Protein AF-A0A846T4W2-F1 (afdb_monomer_lite)

Structure (mmCIF, N/CA/C/O backbone):
data_AF-A0A846T4W2-F1
#
_entry.id   AF-A0A846T4W2-F1
#
loop_
_atom_site.group_PDB
_atom_site.id
_atom_site.type_symbol
_atom_site.label_atom_id
_atom_site.label_alt_id
_atom_site.label_comp_id
_atom_site.label_asym_id
_atom_site.label_entity_id
_atom_site.label_seq_id
_atom_site.pdbx_PDB_ins_code
_atom_site.Cartn_x
_atom_site.Cartn_y
_atom_site.Cartn_z
_atom_site.occupancy
_atom_site.B_iso_or_equiv
_atom_site.auth_seq_id
_atom_site.auth_comp_id
_atom_site.auth_asym_id
_atom_site.auth_atom_id
_atom_site.pdbx_PDB_model_num
ATOM 1 N N . MET A 1 1 ? -9.210 -6.676 14.963 1.00 59.88 1 MET A N 1
ATOM 2 C CA . MET A 1 1 ? -8.845 -5.893 13.755 1.00 59.88 1 MET A CA 1
ATOM 3 C C . MET A 1 1 ? -7.525 -5.121 13.866 1.00 59.88 1 MET A C 1
ATOM 5 O O . MET A 1 1 ? -6.933 -4.88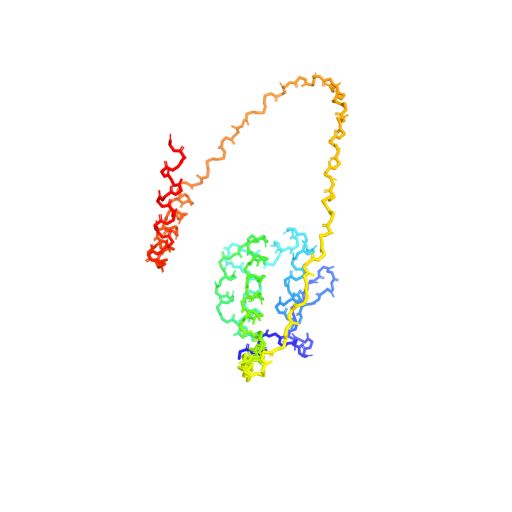1 12.829 1.00 59.88 1 MET A O 1
ATOM 9 N N . ARG A 1 2 ? -7.006 -4.760 15.057 1.00 65.25 2 ARG A N 1
ATOM 10 C CA . ARG A 1 2 ? -5.687 -4.086 15.182 1.00 65.25 2 ARG A CA 1
ATOM 11 C C . ARG A 1 2 ? -4.463 -5.000 15.021 1.00 65.25 2 ARG A C 1
ATOM 13 O O . ARG A 1 2 ? -3.337 -4.537 15.152 1.00 65.25 2 ARG A O 1
ATOM 20 N N . GLU A 1 3 ? -4.661 -6.292 14.788 1.00 74.38 3 GLU A N 1
ATOM 21 C CA . GLU A 1 3 ? -3.555 -7.257 14.745 1.00 74.38 3 GLU A CA 1
ATOM 22 C C . GLU A 1 3 ? -2.688 -7.094 13.490 1.00 74.38 3 GLU A C 1
ATOM 24 O O . GLU A 1 3 ? -1.486 -7.305 13.568 1.00 74.38 3 GLU A O 1
ATOM 29 N N . PHE A 1 4 ? -3.251 -6.581 12.390 1.00 75.00 4 PHE A N 1
ATOM 30 C CA . PHE A 1 4 ? -2.545 -6.390 11.115 1.00 75.00 4 PHE A CA 1
ATOM 31 C C . PHE A 1 4 ? -1.501 -5.262 11.117 1.00 75.00 4 PHE A C 1
ATOM 33 O O . PHE A 1 4 ? -0.656 -5.207 10.228 1.00 75.00 4 PHE A O 1
ATOM 40 N N . LEU A 1 5 ? -1.560 -4.353 12.096 1.00 78.00 5 LEU A N 1
ATOM 41 C CA . LEU A 1 5 ? -0.576 -3.274 12.255 1.00 78.00 5 LEU A CA 1
ATOM 42 C C . LEU A 1 5 ? 0.528 -3.626 13.248 1.00 78.00 5 LEU A C 1
ATOM 44 O O . LEU A 1 5 ? 1.432 -2.822 13.463 1.00 78.00 5 LEU A O 1
ATOM 48 N N . ARG A 1 6 ? 0.461 -4.794 13.897 1.00 83.75 6 ARG A N 1
ATOM 49 C CA . ARG A 1 6 ? 1.523 -5.176 14.821 1.00 83.75 6 ARG A CA 1
ATOM 50 C C . ARG A 1 6 ? 2.784 -5.497 14.022 1.00 83.75 6 ARG A C 1
ATOM 52 O O . ARG A 1 6 ? 2.715 -6.314 13.104 1.00 83.75 6 ARG A O 1
ATOM 59 N N . PRO A 1 7 ? 3.929 -4.888 14.368 1.00 90.12 7 PRO A N 1
ATOM 60 C CA . PRO A 1 7 ? 5.199 -5.281 13.791 1.00 90.12 7 PRO A CA 1
ATOM 61 C C . PRO A 1 7 ? 5.462 -6.760 14.059 1.00 90.12 7 PRO A C 1
ATOM 63 O O . PRO A 1 7 ? 5.235 -7.266 15.159 1.00 90.12 7 PRO A O 1
ATOM 66 N N . VAL A 1 8 ? 5.972 -7.447 13.050 1.00 92.06 8 VAL A N 1
ATOM 67 C CA . VAL A 1 8 ? 6.387 -8.839 13.151 1.00 92.06 8 VAL A CA 1
ATOM 68 C C . VAL A 1 8 ? 7.645 -8.919 14.022 1.00 92.06 8 VAL A C 1
ATOM 70 O O . VAL A 1 8 ? 8.719 -8.435 13.653 1.00 92.06 8 VAL A O 1
ATOM 73 N N . GLU A 1 9 ? 7.511 -9.534 15.199 1.00 92.12 9 GLU A N 1
ATOM 74 C CA . GLU A 1 9 ? 8.590 -9.609 16.196 1.00 92.12 9 GLU A CA 1
ATOM 75 C C . GLU A 1 9 ? 9.750 -10.500 15.735 1.00 92.12 9 GLU A C 1
ATOM 77 O O . GLU A 1 9 ? 10.921 -10.172 15.934 1.00 92.12 9 GLU A O 1
ATOM 82 N N . LYS A 1 10 ? 9.434 -11.616 15.070 1.00 90.88 10 LYS A N 1
ATOM 83 C CA . LYS A 1 10 ? 10.433 -12.583 14.610 1.00 90.88 10 LYS A CA 1
ATOM 84 C C . LYS A 1 10 ? 11.120 -12.100 13.332 1.00 90.88 10 LYS A C 1
ATOM 86 O O . LYS A 1 10 ? 10.475 -11.909 12.305 1.00 90.88 10 LYS A O 1
ATOM 91 N N . ALA A 1 11 ? 12.446 -11.963 13.374 1.00 89.81 11 ALA A N 1
ATOM 92 C CA . ALA A 1 11 ? 13.245 -11.478 12.244 1.00 89.81 11 ALA A CA 1
ATOM 93 C C . ALA A 1 11 ? 13.135 -12.361 10.982 1.00 89.81 11 ALA A C 1
ATOM 95 O O . ALA A 1 11 ? 13.180 -11.845 9.866 1.00 89.81 11 ALA A O 1
ATOM 96 N N . GLU A 1 12 ? 12.943 -13.672 11.159 1.00 93.69 12 GLU A N 1
ATOM 97 C CA . GLU A 1 12 ? 12.767 -14.656 10.077 1.00 93.69 12 GLU A CA 1
ATOM 98 C C . GLU A 1 12 ? 11.493 -14.436 9.250 1.00 93.69 12 GLU A C 1
ATOM 100 O O . GLU A 1 12 ? 11.423 -14.834 8.093 1.00 93.69 12 GLU A O 1
ATOM 105 N N . HIS A 1 13 ? 10.496 -13.763 9.824 1.00 94.62 13 HIS A N 1
ATOM 106 C CA . HIS A 1 13 ? 9.228 -13.486 9.163 1.00 94.62 13 HIS A CA 1
ATOM 107 C C . HIS A 1 13 ? 9.188 -12.103 8.506 1.00 94.62 13 HIS A C 1
ATOM 109 O O . HIS A 1 13 ? 8.193 -11.756 7.876 1.00 94.62 13 HIS A O 1
ATOM 115 N N . ARG A 1 14 ? 10.233 -11.282 8.636 1.00 96.69 14 ARG A N 1
ATOM 116 C CA . ARG A 1 14 ? 10.278 -9.976 7.964 1.00 96.69 14 ARG A CA 1
ATOM 117 C C . ARG A 1 14 ? 10.467 -10.159 6.462 1.00 96.69 14 ARG A C 1
ATOM 119 O O . ARG A 1 14 ? 11.129 -11.096 6.023 1.00 96.69 14 ARG A O 1
ATOM 126 N N . TYR A 1 15 ? 9.911 -9.251 5.670 1.00 96.94 15 TYR A N 1
ATOM 127 C CA . TYR A 1 15 ? 10.157 -9.242 4.232 1.00 96.94 15 TYR A CA 1
ATOM 128 C C . TYR A 1 15 ? 11.515 -8.605 3.955 1.00 96.94 15 TYR A C 1
ATOM 130 O O . TYR A 1 15 ? 11.721 -7.460 4.344 1.00 96.94 15 TYR A O 1
ATOM 138 N N . HIS A 1 16 ? 12.431 -9.307 3.288 1.00 96.81 16 HIS A N 1
ATOM 139 C CA . HIS A 1 16 ? 13.796 -8.826 3.041 1.00 96.81 16 HIS A CA 1
ATOM 140 C C . HIS A 1 16 ? 13.986 -8.369 1.591 1.00 96.81 16 HIS A C 1
ATOM 142 O O . HIS A 1 16 ? 13.690 -9.104 0.652 1.00 96.81 16 HIS A O 1
ATOM 148 N N . PHE A 1 17 ? 14.543 -7.171 1.408 1.00 95.69 17 PHE A N 1
ATOM 149 C CA . PHE A 1 17 ? 14.946 -6.630 0.110 1.00 95.69 17 PHE A CA 1
ATOM 150 C C . PHE A 1 17 ? 16.445 -6.868 -0.105 1.00 95.69 17 PHE A C 1
ATOM 152 O O . PHE A 1 17 ? 17.287 -6.177 0.478 1.00 95.69 17 PHE A O 1
ATOM 159 N N . HIS A 1 18 ? 16.786 -7.842 -0.954 1.00 91.12 18 HIS A N 1
ATOM 160 C CA . HIS A 1 18 ? 18.150 -8.375 -1.087 1.00 91.12 18 HIS A CA 1
ATOM 161 C C . HIS A 1 18 ? 19.223 -7.327 -1.417 1.00 91.12 18 HIS A C 1
ATOM 163 O O . HIS A 1 18 ? 20.333 -7.413 -0.902 1.00 91.12 18 HIS A O 1
ATOM 169 N N . LYS A 1 19 ? 18.909 -6.321 -2.241 1.00 89.06 19 LYS A N 1
ATOM 170 C CA . LYS A 1 19 ? 19.902 -5.338 -2.707 1.00 89.06 19 LYS A CA 1
ATOM 171 C C . LYS A 1 19 ? 20.316 -4.309 -1.664 1.00 89.06 19 LYS A C 1
ATOM 173 O O . LYS A 1 19 ? 21.447 -3.838 -1.691 1.00 89.06 19 LYS A O 1
ATOM 178 N N . GLN A 1 20 ? 19.404 -3.935 -0.771 1.00 87.50 20 GLN A N 1
ATOM 179 C CA . GLN A 1 20 ? 19.620 -2.819 0.155 1.00 87.50 20 GLN A CA 1
ATOM 180 C C . GLN A 1 20 ? 19.799 -3.274 1.607 1.00 87.50 20 GLN A C 1
ATOM 182 O O . GLN A 1 20 ? 20.029 -2.438 2.477 1.00 87.50 20 GLN A O 1
ATOM 187 N N . GLY A 1 21 ? 19.640 -4.574 1.890 1.00 94.12 21 GLY A N 1
ATOM 188 C CA . GLY A 1 21 ? 19.637 -5.097 3.260 1.00 94.12 21 GLY A CA 1
ATOM 189 C C . GLY A 1 21 ? 18.502 -4.526 4.119 1.00 94.12 21 GLY A C 1
ATOM 190 O O . GLY A 1 21 ? 18.571 -4.557 5.345 1.00 94.12 21 GLY A O 1
ATOM 191 N N . ARG A 1 22 ? 17.469 -3.958 3.486 1.00 96.31 22 ARG A N 1
ATOM 192 C CA . ARG A 1 22 ? 16.296 -3.403 4.166 1.00 96.31 22 ARG A CA 1
ATOM 193 C C . ARG A 1 22 ? 15.269 -4.502 4.373 1.00 96.31 22 ARG A C 1
ATOM 195 O O . ARG A 1 22 ? 15.168 -5.417 3.558 1.00 96.31 22 ARG A O 1
ATOM 202 N N . SER A 1 23 ? 14.479 -4.386 5.434 1.00 97.19 23 SER A N 1
ATOM 203 C CA . SER A 1 23 ? 13.376 -5.308 5.682 1.00 97.19 23 SER A CA 1
ATOM 204 C C . SER A 1 23 ? 12.123 -4.581 6.152 1.00 97.19 23 SER A C 1
ATOM 206 O O . SER A 1 23 ? 12.233 -3.522 6.764 1.00 97.19 23 SER A O 1
ATOM 208 N N . ALA A 1 24 ? 10.955 -5.144 5.841 1.00 97.50 24 ALA A N 1
ATOM 209 C CA . ALA A 1 24 ? 9.666 -4.696 6.357 1.00 97.50 24 ALA A CA 1
ATOM 210 C C . ALA A 1 24 ? 9.147 -5.694 7.396 1.00 97.50 24 ALA A C 1
ATOM 212 O O . ALA A 1 24 ? 9.046 -6.895 7.128 1.00 97.50 24 ALA A O 1
ATOM 213 N N . ALA A 1 25 ? 8.792 -5.191 8.571 1.00 97.06 25 ALA A N 1
ATOM 214 C CA . ALA A 1 25 ? 8.129 -5.930 9.635 1.00 97.06 25 ALA A CA 1
ATOM 215 C C . ALA A 1 25 ? 6.615 -5.668 9.684 1.00 97.06 25 ALA A C 1
ATOM 217 O O . ALA A 1 25 ? 5.918 -6.343 10.433 1.00 97.06 25 ALA A O 1
ATOM 218 N N . SER A 1 26 ? 6.086 -4.709 8.922 1.00 97.00 26 SER A N 1
ATOM 219 C CA . SER A 1 26 ? 4.653 -4.385 8.885 1.00 97.00 26 SER A CA 1
ATOM 220 C C . SER A 1 26 ? 4.208 -3.917 7.495 1.00 97.00 26 SER A C 1
ATOM 222 O O . SER A 1 26 ? 5.038 -3.638 6.626 1.00 97.00 26 SER A O 1
ATOM 224 N N . ILE A 1 27 ? 2.890 -3.806 7.276 1.00 96.81 27 ILE A N 1
ATOM 225 C CA . ILE A 1 27 ? 2.324 -3.249 6.031 1.00 96.81 27 ILE A CA 1
ATOM 226 C C . ILE A 1 27 ? 2.732 -1.776 5.852 1.00 96.81 27 ILE A C 1
ATOM 228 O O . ILE A 1 27 ? 2.994 -1.344 4.731 1.00 96.81 27 ILE A O 1
ATOM 232 N N . GLU A 1 28 ? 2.819 -1.008 6.940 1.00 96.62 28 GLU A N 1
ATOM 233 C CA . GLU A 1 28 ? 3.221 0.404 6.901 1.00 96.62 28 GLU A CA 1
ATOM 234 C C . GLU A 1 28 ? 4.676 0.555 6.445 1.00 96.62 28 GLU A C 1
ATOM 236 O O . GLU A 1 28 ? 4.967 1.335 5.538 1.00 96.62 28 GLU A O 1
ATOM 241 N N . GLU A 1 29 ? 5.577 -0.251 7.017 1.00 97.25 29 GLU A N 1
ATOM 242 C CA . GLU A 1 29 ? 6.983 -0.288 6.611 1.00 97.25 29 GLU A CA 1
ATOM 243 C C . GLU A 1 29 ? 7.137 -0.764 5.166 1.00 97.25 29 GLU A C 1
ATOM 245 O O . GLU A 1 29 ? 7.931 -0.196 4.417 1.00 97.25 29 GLU A O 1
ATOM 250 N N . LEU A 1 30 ? 6.348 -1.761 4.743 1.00 97.75 30 LEU A N 1
ATOM 251 C CA . LEU A 1 30 ? 6.323 -2.203 3.350 1.00 97.75 30 LEU A CA 1
ATOM 252 C C . LEU A 1 30 ? 5.921 -1.049 2.421 1.00 97.75 30 LEU A C 1
ATOM 254 O O . LEU A 1 30 ? 6.601 -0.810 1.426 1.00 97.75 30 LEU A O 1
ATOM 258 N N . GLY A 1 31 ? 4.861 -0.307 2.753 1.00 97.38 31 GLY A N 1
ATOM 259 C CA . GLY A 1 31 ? 4.414 0.852 1.979 1.00 97.38 31 GLY A CA 1
ATOM 260 C C . GLY A 1 31 ? 5.496 1.926 1.858 1.00 97.38 31 GLY A C 1
ATOM 261 O O . GLY A 1 31 ? 5.795 2.374 0.752 1.00 97.38 31 GLY A O 1
ATOM 262 N N . PHE A 1 32 ? 6.135 2.277 2.975 1.00 97.44 32 PHE A N 1
ATOM 263 C CA . PHE A 1 32 ? 7.218 3.260 3.008 1.00 97.44 32 PHE A CA 1
ATOM 264 C C . PHE A 1 32 ? 8.443 2.824 2.192 1.00 97.44 32 PHE A C 1
ATOM 266 O O . PHE A 1 32 ? 9.011 3.615 1.438 1.00 97.44 32 PHE A O 1
ATOM 273 N N . LEU A 1 33 ? 8.853 1.556 2.302 1.00 97.69 33 LEU A N 1
ATOM 274 C CA . LEU A 1 33 ? 9.979 1.028 1.532 1.00 97.69 33 LEU A CA 1
ATOM 275 C C . LEU A 1 33 ? 9.669 0.993 0.035 1.00 97.69 33 LEU A C 1
ATOM 277 O O . LEU A 1 33 ? 10.507 1.407 -0.764 1.00 97.69 33 LEU A O 1
ATOM 281 N N . LEU A 1 34 ? 8.464 0.569 -0.353 1.00 97.50 34 LEU A N 1
ATOM 282 C CA . LEU A 1 34 ? 8.048 0.539 -1.756 1.00 97.50 34 LEU A CA 1
ATOM 283 C C . LEU A 1 34 ? 8.059 1.926 -2.409 1.00 97.50 34 LEU A C 1
ATOM 285 O O . LEU A 1 34 ? 8.382 2.024 -3.590 1.00 97.50 34 LEU A O 1
ATOM 289 N N . GLU A 1 35 ? 7.750 3.001 -1.680 1.00 97.69 35 GLU A N 1
ATOM 290 C CA . GLU A 1 35 ? 7.864 4.362 -2.220 1.00 97.69 35 GLU A CA 1
ATOM 291 C C . GLU A 1 35 ? 9.310 4.723 -2.581 1.00 97.69 35 GLU A C 1
ATOM 293 O O . GLU A 1 35 ? 9.552 5.308 -3.641 1.00 97.69 35 GLU A O 1
ATOM 298 N N . GLN A 1 36 ? 10.265 4.329 -1.734 1.00 97.44 36 GLN A N 1
ATOM 299 C CA . GLN A 1 36 ? 11.683 4.657 -1.894 1.00 97.44 36 GLN A CA 1
ATOM 300 C C . GLN A 1 36 ? 12.404 3.812 -2.943 1.00 97.44 36 GLN A C 1
ATOM 302 O O . GLN A 1 36 ? 13.377 4.282 -3.533 1.00 97.44 36 GLN A O 1
ATOM 307 N N . LEU A 1 37 ? 11.963 2.573 -3.158 1.00 96.69 37 LEU A N 1
ATOM 308 C CA . LEU A 1 37 ? 12.580 1.670 -4.128 1.00 96.69 37 LEU A CA 1
ATOM 309 C C . LEU A 1 37 ? 12.394 2.176 -5.560 1.00 96.69 37 LEU A C 1
ATOM 311 O O . LEU A 1 37 ? 11.391 2.796 -5.903 1.00 96.69 37 LEU A O 1
ATOM 315 N N . SER A 1 38 ? 13.346 1.892 -6.436 1.00 97.12 38 SER A N 1
ATOM 316 C CA . SER A 1 38 ? 13.199 2.151 -7.871 1.00 97.12 38 SER A CA 1
ATOM 317 C C . SER A 1 38 ? 12.176 1.202 -8.518 1.00 97.12 38 SER A C 1
ATOM 319 O O . SER A 1 38 ? 11.805 0.173 -7.952 1.00 97.12 38 SER A O 1
ATOM 321 N N . HIS A 1 39 ? 11.694 1.540 -9.721 1.00 97.06 39 HIS A N 1
ATOM 322 C CA . HIS A 1 39 ? 10.813 0.634 -10.472 1.00 97.06 39 HIS A CA 1
ATOM 323 C C . HIS A 1 39 ? 11.496 -0.702 -10.778 1.00 97.06 39 HIS A C 1
ATOM 325 O O . HIS A 1 39 ? 10.839 -1.733 -10.682 1.00 97.06 39 HIS A O 1
ATOM 331 N N . ASP A 1 40 ? 12.793 -0.679 -11.084 1.00 96.50 40 ASP A N 1
ATOM 332 C CA . ASP A 1 40 ? 13.562 -1.876 -11.427 1.00 96.50 40 ASP A CA 1
ATOM 333 C C . ASP A 1 40 ? 13.723 -2.809 -10.220 1.00 96.50 40 ASP A C 1
ATOM 335 O O . ASP A 1 40 ? 13.539 -4.014 -10.346 1.00 96.50 40 ASP A O 1
ATOM 339 N N . GLU A 1 41 ? 13.980 -2.267 -9.025 1.00 96.38 41 GLU A N 1
ATOM 340 C CA . GLU A 1 41 ? 14.038 -3.070 -7.795 1.00 96.38 41 GLU A CA 1
ATOM 341 C C . GLU A 1 41 ? 12.690 -3.710 -7.463 1.00 96.38 41 GLU A C 1
ATOM 343 O O . GLU A 1 41 ? 12.638 -4.870 -7.073 1.00 96.38 41 GLU A O 1
ATOM 348 N N . VAL A 1 42 ? 11.583 -2.982 -7.637 1.00 97.00 42 VAL A N 1
ATOM 349 C CA . VAL A 1 42 ? 10.250 -3.562 -7.422 1.00 97.00 42 VAL A CA 1
ATOM 350 C C . VAL A 1 42 ? 9.939 -4.618 -8.483 1.00 97.00 42 VAL A C 1
ATOM 352 O O . VAL A 1 42 ? 9.347 -5.640 -8.148 1.00 97.00 42 VAL A O 1
ATOM 355 N N . ALA A 1 43 ? 10.378 -4.415 -9.728 1.00 96.06 43 ALA A N 1
ATOM 356 C CA . ALA A 1 43 ? 10.206 -5.377 -10.813 1.00 96.06 43 ALA A CA 1
ATOM 357 C C . ALA A 1 43 ? 10.939 -6.706 -10.568 1.00 96.06 43 ALA A C 1
ATOM 359 O O . ALA A 1 43 ? 10.506 -7.731 -11.073 1.00 96.06 43 ALA A O 1
ATOM 360 N N . GLU A 1 44 ? 11.998 -6.737 -9.756 1.00 96.19 44 GLU A N 1
ATOM 361 C CA . GLU A 1 44 ? 12.647 -7.998 -9.353 1.00 96.19 44 GLU A CA 1
ATOM 362 C C . GLU A 1 44 ? 11.796 -8.832 -8.389 1.00 96.19 44 GLU A C 1
ATOM 364 O O . GLU A 1 44 ? 11.988 -10.039 -8.267 1.00 96.19 44 GLU A O 1
ATOM 369 N N . HIS A 1 45 ? 10.837 -8.195 -7.718 1.00 96.69 45 HIS A N 1
ATOM 370 C CA . HIS A 1 45 ? 9.892 -8.836 -6.808 1.00 96.69 45 HIS A CA 1
ATOM 371 C C . HIS A 1 45 ? 8.504 -9.040 -7.435 1.00 96.69 45 HIS A C 1
ATOM 373 O O . HIS A 1 45 ? 7.587 -9.524 -6.760 1.00 96.69 45 HIS A O 1
ATOM 379 N N . THR A 1 46 ? 8.323 -8.683 -8.709 1.00 96.94 46 THR A N 1
ATOM 380 C CA . THR A 1 46 ? 7.078 -8.885 -9.455 1.00 96.94 46 THR A CA 1
ATOM 381 C C . THR A 1 46 ? 7.346 -9.685 -10.728 1.00 96.94 46 THR A C 1
ATOM 383 O O . THR A 1 46 ? 8.380 -9.571 -11.371 1.00 96.94 46 THR A O 1
ATOM 386 N N . HIS A 1 47 ? 6.410 -10.544 -11.109 1.00 94.06 47 HIS A N 1
ATOM 387 C CA . HIS A 1 47 ? 6.482 -11.334 -12.332 1.00 94.06 47 HIS A CA 1
ATOM 388 C C . HIS A 1 47 ? 5.116 -11.330 -13.034 1.00 94.06 47 HIS A C 1
ATOM 390 O O . HIS A 1 47 ? 4.103 -10.977 -12.431 1.00 94.06 47 HIS A O 1
ATOM 396 N N . PRO A 1 48 ? 5.024 -11.734 -14.313 1.00 90.12 48 PRO A N 1
ATOM 397 C CA . PRO A 1 48 ? 3.744 -11.737 -15.031 1.00 90.12 48 PRO A CA 1
ATOM 398 C C . PRO A 1 48 ? 2.646 -12.583 -14.364 1.00 90.12 48 PRO A C 1
ATOM 400 O O . PRO A 1 48 ? 1.465 -12.339 -14.579 1.00 90.12 48 PRO A O 1
ATOM 403 N N . GLY A 1 49 ? 3.040 -13.568 -13.554 1.00 90.12 49 GLY A N 1
ATOM 404 C CA . GLY A 1 49 ? 2.136 -14.444 -12.802 1.00 90.12 49 GLY A CA 1
ATOM 405 C C . GLY A 1 49 ? 1.837 -14.020 -11.357 1.00 90.12 49 GLY A C 1
ATOM 406 O O . GLY A 1 49 ? 1.270 -14.831 -10.635 1.00 90.12 49 GLY A O 1
ATOM 407 N N . GLY A 1 50 ? 2.268 -12.836 -10.904 1.00 93.00 50 GLY A N 1
ATOM 408 C CA . GLY A 1 50 ? 2.053 -12.377 -9.526 1.00 93.00 50 GLY A CA 1
ATOM 409 C C . GLY A 1 50 ? 3.240 -11.623 -8.927 1.00 93.00 50 GLY A C 1
ATOM 410 O O . GLY A 1 50 ? 4.084 -11.078 -9.634 1.00 93.00 50 GLY A O 1
ATOM 411 N N . ASN A 1 51 ? 3.309 -11.550 -7.601 1.00 96.88 51 ASN A N 1
ATOM 412 C CA . ASN A 1 51 ? 4.435 -10.931 -6.908 1.00 96.88 51 ASN A CA 1
ATOM 413 C C . ASN A 1 51 ? 4.740 -11.618 -5.580 1.00 96.88 51 ASN A C 1
ATOM 415 O O . ASN A 1 51 ? 3.897 -12.296 -4.995 1.00 96.88 51 ASN A O 1
ATOM 419 N N . HIS A 1 52 ? 5.959 -11.400 -5.095 1.00 97.38 52 HIS A N 1
ATOM 420 C CA . HIS A 1 52 ? 6.457 -12.000 -3.859 1.00 97.38 52 HIS A CA 1
ATOM 421 C C . HIS A 1 52 ? 5.853 -11.362 -2.596 1.00 97.38 52 HIS A C 1
ATOM 423 O O . HIS A 1 52 ? 5.927 -11.946 -1.514 1.00 97.38 52 HIS A O 1
ATOM 429 N N . PHE A 1 53 ? 5.216 -10.193 -2.723 1.00 98.00 53 PHE A N 1
ATOM 430 C CA . PHE A 1 53 ? 4.581 -9.499 -1.605 1.00 98.00 53 PHE A CA 1
ATOM 431 C C . PHE A 1 53 ? 3.297 -10.204 -1.157 1.00 98.00 53 PHE A C 1
ATOM 433 O O . PHE A 1 53 ? 3.076 -10.365 0.041 1.00 98.00 53 PHE A O 1
ATOM 440 N N . ALA A 1 54 ? 2.463 -10.660 -2.097 1.00 97.94 54 ALA A N 1
ATOM 441 C CA . ALA A 1 54 ? 1.166 -11.260 -1.790 1.00 97.94 54 ALA A CA 1
ATOM 442 C C . ALA A 1 54 ? 1.258 -12.505 -0.879 1.00 97.94 54 ALA A C 1
ATOM 444 O O . ALA A 1 54 ? 0.550 -12.536 0.133 1.00 97.94 54 ALA A O 1
ATOM 445 N N . PRO A 1 55 ? 2.138 -13.499 -1.138 1.00 97.94 55 PRO A N 1
ATOM 446 C CA . PRO A 1 55 ? 2.315 -14.633 -0.234 1.00 97.94 55 PRO A CA 1
ATOM 447 C C . PRO A 1 55 ? 2.756 -14.216 1.170 1.00 97.94 55 PRO A C 1
ATOM 449 O O . PRO A 1 55 ? 2.227 -14.748 2.140 1.00 97.94 55 PRO A O 1
ATOM 452 N N . TRP A 1 56 ? 3.672 -13.248 1.285 1.00 97.88 56 TRP A N 1
ATOM 453 C CA . TRP A 1 56 ? 4.149 -12.746 2.577 1.00 97.88 56 TRP A CA 1
ATOM 454 C C . TRP A 1 56 ? 3.045 -12.029 3.361 1.00 97.88 56 TRP A C 1
ATOM 456 O O . TRP A 1 56 ? 2.824 -12.333 4.530 1.00 97.88 56 TRP A O 1
ATOM 466 N N . VAL A 1 57 ? 2.287 -11.134 2.718 1.00 97.81 57 VAL A N 1
ATOM 467 C CA . VAL A 1 57 ? 1.145 -10.455 3.354 1.00 97.81 57 VAL A CA 1
ATOM 468 C C . VAL A 1 57 ? 0.099 -11.474 3.823 1.00 97.81 57 VAL A C 1
ATOM 470 O O . VAL A 1 57 ? -0.429 -11.351 4.928 1.00 97.81 57 VAL A O 1
ATOM 473 N N . ARG A 1 58 ? -0.169 -12.516 3.025 1.00 97.38 58 ARG A N 1
ATOM 474 C CA . ARG A 1 58 ? -1.125 -13.576 3.374 1.00 97.38 58 ARG A CA 1
ATOM 475 C C . ARG A 1 58 ? -0.663 -14.406 4.570 1.00 97.38 58 ARG A C 1
ATOM 477 O O . ARG A 1 58 ? -1.455 -14.630 5.478 1.00 97.38 58 ARG A O 1
ATOM 484 N N . SER A 1 59 ? 0.579 -14.890 4.555 1.00 96.62 59 SER A N 1
ATOM 485 C CA . SER A 1 59 ? 1.070 -15.856 5.545 1.00 96.62 59 SER A CA 1
ATOM 486 C C . SER A 1 59 ? 1.586 -15.207 6.825 1.00 96.62 59 SER A C 1
ATOM 488 O O . SER A 1 59 ? 1.360 -15.743 7.906 1.00 96.62 59 SER A O 1
ATOM 490 N N . VAL A 1 60 ? 2.268 -14.066 6.713 1.00 96.12 60 VAL A N 1
ATOM 491 C CA . VAL A 1 60 ? 2.911 -13.398 7.849 1.00 96.12 60 VAL A CA 1
ATOM 492 C C . VAL A 1 60 ? 1.984 -12.374 8.482 1.00 96.12 60 VAL A C 1
ATOM 494 O O . VAL A 1 60 ? 1.812 -12.380 9.698 1.00 96.12 60 VAL A O 1
ATOM 497 N N . ILE A 1 61 ? 1.387 -11.492 7.677 1.00 95.88 61 ILE A N 1
ATOM 498 C CA . ILE A 1 61 ? 0.512 -10.444 8.217 1.00 95.88 61 ILE A CA 1
ATOM 499 C C . ILE A 1 61 ? -0.906 -10.973 8.466 1.00 95.88 61 ILE A C 1
ATOM 501 O O . ILE A 1 61 ? -1.583 -10.524 9.388 1.00 95.88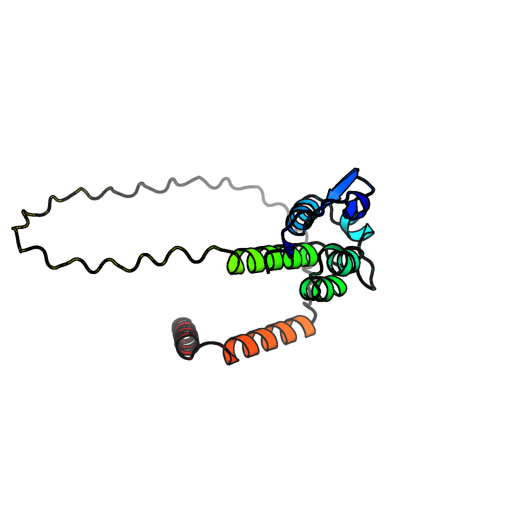 61 ILE A O 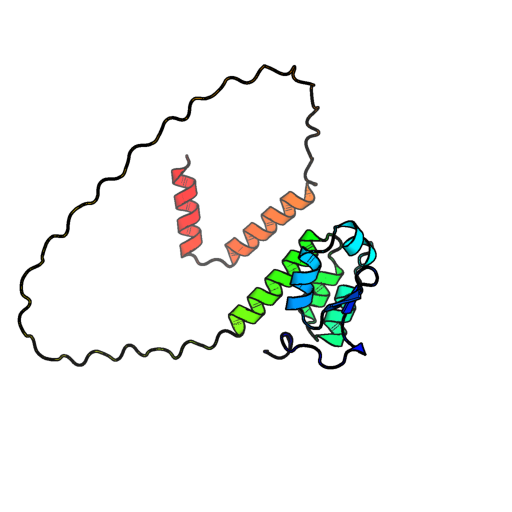1
ATOM 505 N N . GLY A 1 62 ? -1.363 -11.932 7.657 1.00 95.75 62 GLY A N 1
ATOM 506 C CA . GLY A 1 62 ? -2.713 -12.492 7.737 1.00 95.75 62 GLY A CA 1
ATOM 507 C C . GLY A 1 62 ? -3.781 -11.666 7.010 1.00 95.75 62 GLY A C 1
ATOM 508 O O . GLY A 1 62 ? -4.972 -11.963 7.134 1.00 95.75 62 GLY A O 1
ATOM 509 N N . ASP A 1 63 ? -3.396 -10.641 6.241 1.00 96.88 63 ASP A N 1
ATOM 510 C CA . ASP A 1 63 ? -4.338 -9.795 5.498 1.00 96.88 63 ASP A CA 1
ATOM 511 C C . ASP A 1 63 ? -4.670 -10.408 4.127 1.00 96.88 63 ASP A C 1
ATOM 513 O O . ASP A 1 63 ? -4.040 -10.131 3.105 1.00 96.88 63 ASP A O 1
ATOM 517 N N . HIS A 1 64 ? -5.669 -11.289 4.120 1.00 96.81 64 HIS A N 1
ATOM 518 C CA . HIS A 1 64 ? -6.058 -12.060 2.939 1.00 96.81 64 HIS A CA 1
ATOM 519 C C . HIS A 1 64 ? -6.622 -11.182 1.815 1.00 96.81 64 HIS A C 1
ATOM 521 O O . HIS A 1 64 ? -6.359 -11.459 0.646 1.00 96.81 64 HIS A O 1
ATOM 527 N N . GLU A 1 65 ? -7.360 -10.123 2.159 1.00 96.50 65 GLU A N 1
ATOM 528 C CA . GLU A 1 65 ? -7.950 -9.206 1.177 1.00 96.50 65 GLU A CA 1
ATOM 529 C C . GLU A 1 65 ? -6.854 -8.441 0.435 1.00 96.50 65 GLU A C 1
ATOM 531 O O . GLU A 1 65 ? -6.805 -8.477 -0.794 1.00 96.50 65 GLU A O 1
ATOM 536 N N . LEU A 1 66 ? -5.913 -7.838 1.174 1.00 97.56 66 LEU A N 1
ATOM 537 C CA . LEU A 1 66 ? -4.781 -7.148 0.556 1.00 97.56 66 LEU A CA 1
ATOM 538 C C . LEU A 1 66 ? -3.924 -8.114 -0.265 1.00 97.56 66 LEU A C 1
ATOM 540 O O . LEU A 1 66 ? -3.487 -7.763 -1.355 1.00 97.56 66 LEU A O 1
ATOM 544 N N . ALA A 1 67 ? -3.694 -9.336 0.220 1.00 98.06 67 ALA A N 1
ATOM 545 C CA . ALA A 1 67 ? -2.932 -10.325 -0.532 1.00 98.06 67 ALA A CA 1
ATOM 546 C C . ALA A 1 67 ? -3.594 -10.687 -1.873 1.00 98.06 67 ALA A C 1
ATOM 548 O O . ALA A 1 67 ? -2.895 -10.821 -2.874 1.00 98.06 67 ALA A O 1
ATOM 549 N N . MET A 1 68 ? -4.924 -10.832 -1.912 1.00 97.19 68 MET A N 1
ATOM 550 C CA . MET A 1 68 ? -5.666 -11.086 -3.155 1.00 97.19 68 MET A CA 1
ATOM 551 C C . MET A 1 68 ? -5.598 -9.909 -4.129 1.00 97.19 68 MET A C 1
ATOM 553 O O . MET A 1 68 ? -5.478 -10.123 -5.338 1.00 97.19 68 MET A O 1
ATOM 557 N N . ASP A 1 69 ? -5.667 -8.682 -3.613 1.00 97.00 69 ASP A N 1
ATOM 558 C CA . ASP A 1 69 ? -5.508 -7.480 -4.429 1.00 97.00 69 ASP A CA 1
ATOM 559 C C . ASP A 1 69 ? -4.093 -7.415 -5.008 1.00 97.00 69 ASP A C 1
ATOM 561 O O . ASP A 1 69 ? -3.927 -7.241 -6.215 1.00 97.00 69 ASP A O 1
ATOM 565 N N . LEU A 1 70 ? -3.076 -7.633 -4.170 1.00 97.75 70 LEU A N 1
ATOM 566 C CA . LEU A 1 70 ? -1.675 -7.611 -4.572 1.00 97.75 70 LEU A CA 1
ATOM 567 C C . LEU A 1 70 ? -1.353 -8.669 -5.622 1.00 97.75 70 LEU A C 1
ATOM 569 O O . LEU A 1 70 ? -0.636 -8.350 -6.557 1.00 97.75 70 LEU A O 1
ATOM 573 N N . GLU A 1 71 ? -1.889 -9.885 -5.529 1.00 97.19 71 GLU A N 1
ATOM 574 C CA . GLU A 1 71 ? -1.589 -10.997 -6.448 1.00 97.19 71 GLU A CA 1
ATOM 575 C C . GLU A 1 71 ? -1.801 -10.644 -7.934 1.00 97.19 71 GLU A C 1
ATOM 577 O O . GLU A 1 71 ? -1.136 -11.190 -8.811 1.00 97.19 71 GLU A O 1
ATOM 582 N N . ARG A 1 72 ? -2.681 -9.679 -8.226 1.00 96.25 72 ARG A N 1
ATOM 583 C CA . ARG A 1 72 ? -3.009 -9.230 -9.589 1.00 96.25 72 ARG A CA 1
ATOM 584 C C . ARG A 1 72 ? -2.184 -8.034 -10.064 1.00 96.25 72 ARG A C 1
ATOM 586 O O . ARG A 1 72 ? -2.268 -7.659 -11.233 1.00 96.25 72 ARG A O 1
ATOM 593 N N . LEU A 1 73 ? -1.433 -7.396 -9.171 1.00 97.25 73 LEU A N 1
ATOM 594 C CA . LEU A 1 73 ? -0.718 -6.155 -9.443 1.00 97.25 73 LEU A CA 1
ATOM 595 C C . LEU A 1 73 ? 0.756 -6.438 -9.729 1.00 97.25 73 LEU A C 1
ATOM 597 O O . LEU A 1 73 ? 1.466 -7.046 -8.933 1.00 97.25 73 LEU A O 1
ATOM 601 N N . THR A 1 74 ? 1.234 -5.949 -10.870 1.00 96.94 74 THR A N 1
ATOM 602 C CA . THR A 1 74 ? 2.635 -6.106 -11.300 1.00 96.94 74 THR A CA 1
ATOM 603 C C . THR A 1 74 ? 3.384 -4.779 -11.357 1.00 96.94 74 THR A C 1
ATOM 605 O O . THR A 1 74 ? 4.613 -4.750 -11.298 1.00 96.94 74 THR A O 1
ATOM 608 N N . ARG A 1 75 ? 2.652 -3.662 -11.447 1.00 96.94 75 ARG A N 1
ATOM 609 C CA . ARG A 1 75 ? 3.214 -2.314 -11.540 1.00 96.94 75 ARG A CA 1
ATOM 610 C C . ARG A 1 75 ? 3.424 -1.731 -10.149 1.00 96.94 75 ARG A C 1
ATOM 612 O O . ARG A 1 75 ? 2.501 -1.720 -9.337 1.00 96.94 75 ARG A O 1
ATOM 619 N N . LYS A 1 76 ? 4.609 -1.156 -9.923 1.00 97.31 76 LYS A N 1
ATOM 620 C CA . LYS A 1 76 ? 4.987 -0.493 -8.665 1.00 97.31 76 LYS A CA 1
ATOM 621 C C . LYS A 1 76 ? 3.907 0.464 -8.149 1.00 97.31 76 LYS A C 1
ATOM 623 O O . LYS A 1 76 ? 3.497 0.343 -7.002 1.00 97.31 76 LYS A O 1
ATOM 628 N N . ASP A 1 77 ? 3.442 1.390 -8.987 1.00 98.00 77 ASP A N 1
ATOM 629 C CA . ASP A 1 77 ? 2.501 2.437 -8.561 1.00 98.00 77 ASP A CA 1
ATOM 630 C C . ASP A 1 77 ? 1.174 1.863 -8.057 1.00 98.00 77 ASP A C 1
ATOM 632 O O . ASP A 1 77 ? 0.577 2.397 -7.124 1.00 98.00 77 ASP A O 1
ATOM 636 N N . ASP A 1 78 ? 0.714 0.774 -8.669 1.00 97.81 78 ASP A N 1
ATOM 637 C CA . ASP A 1 78 ? -0.541 0.133 -8.296 1.00 97.81 78 ASP A CA 1
ATOM 638 C C . ASP A 1 78 ? -0.374 -0.649 -6.987 1.00 97.81 78 ASP A C 1
ATOM 640 O O . ASP A 1 78 ? -1.229 -0.558 -6.107 1.00 97.81 78 ASP A O 1
ATOM 644 N N . ILE A 1 79 ? 0.765 -1.331 -6.816 1.00 98.19 79 ILE A N 1
ATOM 645 C CA . ILE A 1 79 ? 1.136 -2.009 -5.565 1.00 98.19 79 ILE A CA 1
ATOM 646 C C . ILE A 1 79 ? 1.205 -0.995 -4.413 1.00 98.19 79 ILE A C 1
ATOM 648 O O . ILE A 1 79 ? 0.565 -1.197 -3.382 1.00 98.19 79 ILE A O 1
ATOM 652 N N . VAL A 1 80 ? 1.923 0.120 -4.593 1.00 98.31 80 VAL A N 1
ATOM 653 C CA . VAL A 1 80 ? 2.049 1.185 -3.580 1.00 98.31 80 VAL A CA 1
ATOM 654 C C . VAL A 1 80 ? 0.674 1.723 -3.188 1.00 98.31 80 VAL A C 1
ATOM 656 O O . VAL A 1 80 ? 0.358 1.798 -2.002 1.00 98.31 80 VAL A O 1
ATOM 659 N N . LYS A 1 81 ? -0.180 2.038 -4.170 1.00 98.06 81 LYS A N 1
ATOM 660 C CA . LYS A 1 81 ? -1.541 2.530 -3.909 1.00 98.06 81 LYS A CA 1
ATOM 661 C C . LYS A 1 81 ? -2.387 1.523 -3.141 1.00 98.06 81 LYS A C 1
ATOM 663 O O . LYS A 1 81 ? -3.093 1.929 -2.222 1.00 98.06 81 LYS A O 1
ATOM 668 N N . ALA A 1 82 ? -2.334 0.241 -3.501 1.00 98.06 82 ALA A N 1
ATOM 669 C CA . ALA A 1 82 ? -3.092 -0.802 -2.816 1.00 98.06 82 ALA A CA 1
ATOM 670 C C . ALA A 1 82 ? -2.673 -0.921 -1.342 1.00 98.06 82 ALA A C 1
ATOM 672 O O . ALA A 1 82 ? -3.526 -0.909 -0.452 1.00 98.06 82 ALA A O 1
ATOM 673 N N . VAL A 1 83 ? -1.361 -0.935 -1.080 1.00 97.94 83 VAL A N 1
ATOM 674 C CA . VAL A 1 83 ? -0.803 -0.977 0.279 1.00 97.94 83 VAL A CA 1
ATOM 675 C C . VAL A 1 83 ? -1.212 0.262 1.082 1.00 97.94 83 VAL A C 1
ATOM 677 O O . VAL A 1 83 ? -1.761 0.131 2.174 1.00 97.94 83 VAL A O 1
ATOM 680 N N . GLN A 1 84 ? -1.031 1.467 0.534 1.00 97.56 84 GLN A N 1
ATOM 681 C CA . GLN A 1 84 ? -1.394 2.722 1.207 1.00 97.56 84 GLN A CA 1
ATOM 682 C C . GLN A 1 84 ? -2.888 2.832 1.493 1.00 97.56 84 GLN A C 1
ATOM 684 O O . GLN A 1 84 ? -3.289 3.236 2.584 1.00 97.56 84 GLN A O 1
ATOM 689 N N . HIS A 1 85 ? -3.720 2.451 0.524 1.00 97.38 85 HIS A N 1
ATOM 690 C CA . HIS A 1 85 ? -5.164 2.422 0.698 1.00 97.38 85 HIS A CA 1
ATOM 691 C C . HIS A 1 85 ? -5.553 1.474 1.835 1.00 97.38 85 HIS A C 1
ATOM 693 O O . HIS A 1 85 ? -6.388 1.823 2.670 1.00 97.38 85 HIS A O 1
ATOM 699 N N . ARG A 1 86 ? -4.911 0.303 1.925 1.00 96.31 86 ARG A N 1
ATOM 700 C CA . ARG A 1 86 ? -5.175 -0.638 3.013 1.00 96.31 86 ARG A CA 1
ATOM 701 C C . ARG A 1 86 ? -4.748 -0.093 4.372 1.00 96.31 86 ARG A C 1
ATOM 703 O O . ARG A 1 86 ? -5.545 -0.159 5.305 1.00 96.31 86 ARG A O 1
ATOM 710 N N . VAL A 1 87 ? -3.556 0.498 4.477 1.00 95.62 87 VAL A N 1
ATOM 711 C CA . VAL A 1 87 ? -3.089 1.171 5.704 1.00 95.62 87 VAL A CA 1
ATOM 712 C C . VAL A 1 87 ? -4.086 2.244 6.140 1.00 95.62 87 VAL A C 1
ATOM 714 O O . VAL A 1 87 ? -4.500 2.270 7.298 1.00 95.62 87 VAL A O 1
ATOM 717 N N . PHE A 1 88 ? -4.547 3.077 5.202 1.00 95.06 88 PHE A N 1
ATOM 718 C CA . PHE A 1 88 ? -5.555 4.099 5.473 1.00 95.06 88 PHE A CA 1
ATOM 719 C C . PHE A 1 88 ? -6.861 3.498 6.009 1.00 95.06 88 PHE A C 1
ATOM 721 O O . PHE A 1 88 ? -7.380 3.972 7.018 1.00 95.06 88 PHE A O 1
ATOM 728 N N . MET A 1 89 ? -7.376 2.435 5.383 1.00 94.31 89 MET A N 1
ATOM 729 C CA . MET A 1 89 ? -8.598 1.757 5.828 1.00 94.31 89 MET A CA 1
ATOM 730 C C . MET A 1 89 ? -8.452 1.171 7.237 1.00 94.31 89 MET A C 1
ATOM 732 O O . MET A 1 89 ? -9.342 1.347 8.069 1.00 94.31 89 MET A O 1
ATOM 736 N N . ILE A 1 90 ? -7.324 0.520 7.540 1.00 91.12 90 ILE A N 1
ATOM 737 C CA . ILE A 1 90 ? -7.069 -0.024 8.880 1.00 91.12 90 ILE A CA 1
ATOM 738 C C . ILE A 1 90 ? -6.964 1.111 9.907 1.00 91.12 90 ILE A C 1
ATOM 740 O O . ILE A 1 90 ? -7.525 0.998 10.999 1.00 91.12 90 ILE A O 1
ATOM 744 N N . GLY A 1 91 ? -6.305 2.219 9.556 1.00 90.12 91 GLY A N 1
ATOM 745 C CA . GLY A 1 91 ? -6.202 3.411 10.397 1.00 90.12 91 GLY A CA 1
ATOM 746 C C . GLY A 1 91 ? -7.562 4.055 10.675 1.00 90.12 91 GLY A C 1
ATOM 747 O O . GLY A 1 91 ? -7.884 4.339 11.828 1.00 90.12 91 GLY A O 1
ATOM 748 N N . ALA A 1 92 ? -8.400 4.203 9.647 1.00 90.75 92 ALA A N 1
ATOM 749 C CA . ALA A 1 92 ? -9.745 4.763 9.762 1.00 90.75 92 ALA A CA 1
ATOM 750 C C . ALA A 1 92 ? -10.662 3.906 10.652 1.00 90.75 92 ALA A C 1
ATOM 752 O O . ALA A 1 92 ? -11.433 4.447 11.441 1.00 90.75 92 ALA A O 1
ATOM 753 N N . LEU A 1 93 ? -10.546 2.577 10.569 1.00 88.50 93 LEU A N 1
ATOM 754 C CA . LEU A 1 93 ? -11.290 1.643 11.423 1.00 88.50 93 LEU A CA 1
ATOM 755 C C . LEU A 1 93 ? -10.713 1.536 12.843 1.00 88.50 93 LEU A C 1
ATOM 757 O O . LEU A 1 93 ? -11.423 1.159 13.773 1.00 88.50 93 LEU A O 1
ATOM 761 N N . SER A 1 94 ? -9.426 1.842 13.015 1.00 84.88 94 SER A N 1
ATOM 762 C CA . SER A 1 94 ? -8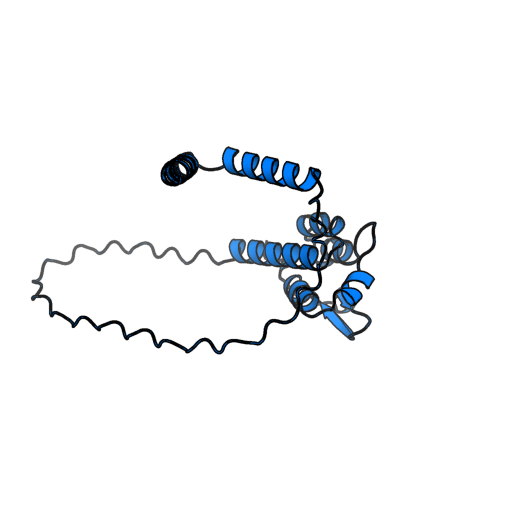.729 1.751 14.302 1.00 84.88 94 SER A CA 1
ATOM 763 C C . SER A 1 94 ? -8.777 3.035 15.117 1.00 84.88 94 SER A C 1
ATOM 765 O O . SER A 1 94 ? -8.454 2.975 16.311 1.00 84.88 94 SER A O 1
ATOM 767 N N . ALA A 1 95 ? -9.149 4.164 14.503 1.00 81.50 95 ALA A N 1
ATOM 768 C CA . ALA A 1 95 ? -9.293 5.437 15.187 1.00 81.50 95 ALA A CA 1
ATOM 769 C C . ALA A 1 95 ? -10.170 5.223 16.430 1.00 81.50 95 ALA A C 1
ATOM 771 O O . ALA A 1 95 ? -11.284 4.704 16.298 1.00 81.50 95 ALA A O 1
ATOM 772 N N . PRO A 1 96 ? -9.671 5.537 17.645 1.00 79.06 96 PRO A N 1
ATOM 773 C CA . PRO A 1 96 ? -10.507 5.456 18.829 1.00 79.06 96 PRO A CA 1
ATOM 774 C C . PRO A 1 96 ? -11.739 6.294 18.524 1.00 79.06 96 PRO A C 1
ATOM 776 O O . PRO A 1 96 ? -11.587 7.439 18.090 1.00 79.06 96 PRO A O 1
ATOM 779 N N . GLN A 1 97 ? -12.936 5.712 18.678 1.00 76.00 97 GLN A N 1
ATOM 780 C CA . GLN A 1 97 ? -14.151 6.512 18.693 1.00 76.00 97 GLN A CA 1
ATOM 781 C C . GLN A 1 97 ? -13.848 7.629 19.675 1.00 76.00 97 GLN A C 1
ATOM 783 O O . GLN A 1 97 ? -13.634 7.344 20.857 1.00 76.00 97 GLN A O 1
ATOM 788 N N . GLN A 1 98 ? -13.669 8.854 19.163 1.00 75.94 98 GLN A N 1
ATOM 789 C CA . GLN A 1 98 ? -13.398 9.983 20.034 1.00 75.94 98 GLN A CA 1
ATOM 790 C C . GLN A 1 98 ? -14.475 9.899 21.101 1.00 75.94 98 GLN A C 1
ATOM 792 O O . GLN A 1 98 ? -15.632 9.690 20.708 1.00 75.94 98 GLN A O 1
ATOM 797 N N . PRO A 1 99 ? -14.104 9.922 22.399 1.00 74.25 99 PRO A N 1
ATOM 798 C CA . PRO A 1 99 ? -15.081 9.826 23.466 1.00 74.25 99 PRO A CA 1
ATOM 799 C C . PRO A 1 99 ? -16.144 10.823 23.077 1.00 74.25 99 PRO A C 1
ATOM 801 O O . PRO A 1 99 ? -15.817 11.995 22.877 1.00 74.25 99 PRO A O 1
ATOM 804 N N . ARG A 1 100 ? -17.341 10.311 22.765 1.00 74.19 100 ARG A N 1
ATOM 805 C CA . ARG A 1 100 ? -18.432 11.133 22.276 1.00 74.19 100 ARG A CA 1
ATOM 806 C C . ARG A 1 100 ? -18.555 12.163 23.374 1.00 74.19 100 ARG A C 1
ATOM 808 O O . ARG A 1 100 ? -18.933 11.804 24.486 1.00 74.19 100 ARG A O 1
ATOM 815 N N . ILE A 1 101 ? -18.090 13.383 23.109 1.00 77.25 101 ILE A N 1
ATOM 816 C CA . ILE A 1 101 ? -18.329 14.502 23.994 1.00 77.25 101 ILE A CA 1
ATOM 817 C C . ILE A 1 101 ? -19.826 14.632 23.822 1.00 77.25 101 ILE A C 1
ATOM 819 O O . ILE A 1 101 ? -20.291 15.225 22.849 1.00 77.25 101 ILE A O 1
ATOM 823 N N . GLU A 1 102 ? -20.574 13.899 24.653 1.00 73.00 102 GLU A N 1
ATOM 824 C CA . GLU A 1 102 ? -21.983 14.139 24.848 1.00 73.00 102 GLU A CA 1
ATOM 825 C C . GLU A 1 102 ? -22.018 15.643 25.040 1.00 73.00 102 GLU A C 1
ATOM 827 O O . GLU A 1 102 ? -21.307 16.132 25.929 1.00 73.00 102 GLU A O 1
ATOM 832 N N . PRO A 1 103 ? -22.658 16.393 24.125 1.00 75.38 103 PRO A N 1
ATOM 833 C CA . PRO A 1 103 ? -22.789 17.816 24.313 1.00 75.38 103 PRO A CA 1
ATOM 834 C C . PRO A 1 103 ? -23.457 17.927 25.669 1.00 75.38 103 PRO A C 1
ATOM 836 O O . PRO A 1 103 ? -24.623 17.564 25.803 1.00 75.38 103 PRO A O 1
ATOM 839 N N . SER A 1 104 ? -22.662 18.281 26.681 1.00 72.50 104 SER A N 1
ATOM 840 C CA . SER A 1 104 ? -23.133 18.488 28.033 1.00 72.50 104 SER A CA 1
ATOM 841 C C . SER A 1 104 ? -24.174 19.559 27.844 1.00 72.50 104 SER A C 1
ATOM 843 O O . SER A 1 104 ? -23.817 20.689 27.504 1.00 72.50 104 SER A O 1
ATOM 845 N N . VAL A 1 105 ? -25.442 19.140 27.844 1.00 78.88 105 VAL A N 1
ATOM 846 C CA . VAL A 1 105 ? -26.577 20.005 27.563 1.00 78.88 105 VAL A CA 1
ATOM 847 C C . VAL A 1 105 ? -26.371 21.157 28.524 1.00 78.88 105 VAL A C 1
ATOM 849 O O . VAL A 1 105 ? -26.384 20.900 29.732 1.00 78.88 105 VAL A O 1
ATOM 852 N N . PRO A 1 106 ? -26.058 22.374 28.036 1.00 72.12 106 PRO A N 1
ATOM 853 C CA . PRO A 1 106 ? -25.830 23.480 28.935 1.00 72.12 106 PRO A CA 1
ATOM 854 C C . PRO A 1 106 ? -27.117 23.602 29.732 1.00 72.12 106 PRO A C 1
ATOM 856 O O . PRO A 1 106 ? -28.180 23.871 29.168 1.00 72.12 106 PRO A O 1
ATOM 859 N N . GLN A 1 107 ? -27.040 23.302 31.031 1.00 68.75 107 GLN A N 1
ATOM 860 C CA . GLN A 1 107 ? -28.146 23.610 31.913 1.00 68.75 107 GLN A CA 1
ATOM 861 C C . GLN A 1 107 ? -28.412 25.105 31.726 1.00 68.75 107 GLN A C 1
ATOM 863 O O . GLN A 1 107 ? -27.447 25.871 31.645 1.00 68.75 107 GLN A O 1
ATOM 868 N N . PRO A 1 108 ? -29.676 25.523 31.570 1.00 66.50 108 PRO A N 1
ATOM 869 C CA . PRO A 1 108 ? -30.022 26.919 31.370 1.00 66.50 108 PRO A CA 1
ATOM 870 C C . PRO A 1 108 ? -29.638 27.704 32.627 1.00 66.50 108 PRO A C 1
ATOM 872 O O . PRO A 1 108 ? -30.423 27.840 33.561 1.00 66.50 108 PRO A O 1
ATOM 875 N N . VAL A 1 109 ? -28.397 28.186 32.673 1.00 62.84 109 VAL A N 1
ATOM 876 C CA . VAL A 1 109 ? -27.951 29.148 33.672 1.00 62.84 109 VAL A CA 1
ATOM 877 C C . VAL A 1 109 ? -28.488 30.500 33.233 1.00 62.84 109 VAL A C 1
ATOM 879 O O . VAL A 1 109 ? -28.414 30.860 32.056 1.00 62.84 109 VAL A O 1
ATOM 882 N N . GLY A 1 110 ? -29.114 31.176 34.189 1.00 59.59 110 GLY A N 1
ATOM 883 C CA . GLY A 1 110 ? -29.934 32.355 33.993 1.00 59.59 110 GLY A CA 1
ATOM 884 C C . GLY A 1 110 ? -29.294 33.443 33.139 1.00 59.59 110 GLY A C 1
ATOM 885 O O . GLY A 1 110 ? -28.086 33.659 33.114 1.00 59.59 110 GLY A O 1
ATOM 886 N N . VAL A 1 111 ? -30.197 34.121 32.446 1.00 58.69 111 VAL A N 1
ATOM 887 C CA . VAL A 1 111 ? -30.010 35.337 31.670 1.00 58.69 111 VAL A CA 1
ATOM 888 C C . VAL A 1 111 ? -29.258 36.381 32.494 1.00 58.69 111 VAL A C 1
ATOM 890 O O . VAL A 1 111 ? -29.849 36.990 33.379 1.00 58.69 111 VAL A O 1
ATOM 893 N N . ASP A 1 112 ? -28.005 36.657 32.139 1.00 56.44 112 ASP A N 1
ATOM 894 C CA . ASP A 1 112 ? -27.370 37.924 32.485 1.00 56.44 112 ASP A CA 1
ATOM 895 C C . ASP A 1 112 ? -26.722 38.575 31.256 1.00 56.44 112 ASP A C 1
ATOM 897 O O . ASP A 1 112 ? -25.831 38.042 30.597 1.00 56.44 112 ASP A O 1
ATOM 901 N N . LYS A 1 113 ? -27.303 39.737 30.938 1.00 56.75 113 LYS A N 1
ATOM 902 C CA . LYS A 1 113 ? -26.902 40.824 30.036 1.00 56.75 113 LYS A CA 1
ATOM 903 C C . LYS A 1 113 ? -25.568 40.671 29.288 1.00 56.75 113 LYS A C 1
ATOM 905 O O . LYS A 1 113 ? -24.491 40.902 29.830 1.00 56.75 113 LYS A O 1
ATOM 910 N N . GLN A 1 114 ? -25.683 40.505 27.968 1.00 56.66 114 GLN A N 1
ATOM 911 C CA . GLN A 1 114 ? -24.658 40.900 26.996 1.00 56.66 114 GLN A CA 1
ATOM 912 C C . GLN A 1 114 ? -24.428 42.425 27.001 1.00 56.66 114 GLN A C 1
ATOM 914 O O . GLN A 1 114 ? -25.390 43.182 26.840 1.00 56.66 114 GLN A O 1
ATOM 919 N N . PRO A 1 115 ? -23.170 42.892 27.044 1.00 54.81 115 PRO A N 1
ATOM 920 C CA . PRO A 1 115 ? -22.758 44.146 26.429 1.00 54.81 115 PRO A CA 1
ATOM 921 C C . PRO A 1 115 ? -22.294 43.956 24.969 1.00 54.81 115 PRO A C 1
ATOM 923 O O . PRO A 1 115 ? -21.942 42.866 24.524 1.00 54.81 115 PRO A O 1
ATOM 926 N N . ALA A 1 116 ? -22.365 45.066 24.234 1.00 59.19 116 ALA A N 1
ATOM 927 C CA . ALA A 1 116 ? -22.334 45.229 22.781 1.00 59.19 116 ALA A CA 1
ATOM 928 C C . ALA A 1 116 ? -21.042 44.775 22.048 1.00 59.19 116 ALA A C 1
ATOM 930 O O . ALA A 1 116 ? -19.966 44.726 22.645 1.00 59.19 116 ALA A O 1
ATOM 931 N N . PRO A 1 117 ? -21.125 44.511 20.725 1.00 59.72 117 PRO A N 1
ATOM 932 C CA . PRO A 1 117 ? -20.005 44.037 19.911 1.00 59.72 117 PRO A CA 1
ATOM 933 C C . PRO A 1 117 ? -18.988 45.139 19.578 1.00 59.72 117 PRO A C 1
ATOM 935 O O . PRO A 1 117 ? -19.338 46.189 19.037 1.00 59.72 117 PRO A O 1
ATOM 938 N N . GLN A 1 118 ? -17.703 44.860 19.818 1.00 55.12 118 GLN A N 1
ATOM 939 C CA . GLN A 1 118 ? -16.600 45.647 19.270 1.00 55.12 118 GLN A CA 1
ATOM 940 C C . GLN A 1 118 ? -16.217 45.136 17.876 1.00 55.12 118 GLN A C 1
ATOM 942 O O . GLN A 1 118 ? -15.881 43.974 17.663 1.00 55.12 118 GLN A O 1
ATOM 947 N N . SER A 1 119 ? -16.299 46.060 16.924 1.00 60.91 119 SER A N 1
ATOM 948 C CA . SER A 1 119 ? -15.883 45.947 15.531 1.00 60.91 119 SER A CA 1
ATOM 949 C C . SER A 1 119 ? -14.359 45.799 15.424 1.00 60.91 119 SER A C 1
ATOM 951 O O . SER A 1 119 ? -13.632 46.749 15.717 1.00 60.91 119 SER A O 1
ATOM 953 N N . SER A 1 120 ? -13.867 44.666 14.911 1.00 58.91 120 SER A N 1
ATOM 954 C CA . SER A 1 120 ? -12.475 44.532 14.463 1.00 58.91 120 SER A CA 1
ATOM 955 C C . SER A 1 120 ? -12.371 44.513 12.938 1.00 58.91 120 SER A C 1
ATOM 957 O O . SER A 1 120 ? -12.723 43.554 12.258 1.00 58.91 120 SER A O 1
ATOM 959 N N . ALA A 1 121 ? -11.894 45.658 12.454 1.00 53.22 121 ALA A N 1
ATOM 960 C CA . ALA A 1 121 ? -11.045 45.928 11.300 1.00 53.22 121 ALA A CA 1
ATOM 961 C C . ALA A 1 121 ? -10.886 44.844 10.214 1.00 53.22 121 ALA A C 1
ATOM 963 O O . ALA A 1 121 ? -10.234 43.813 10.362 1.00 53.22 121 ALA A O 1
ATOM 964 N N . ARG A 1 122 ? -11.385 45.225 9.039 1.00 49.91 122 ARG A N 1
ATOM 965 C CA . ARG A 1 122 ? -11.177 44.636 7.718 1.00 49.91 122 ARG A CA 1
ATOM 966 C C . ARG A 1 122 ? -9.704 44.804 7.298 1.00 49.91 122 ARG A C 1
ATOM 968 O O . ARG A 1 122 ? -9.275 45.919 7.009 1.00 49.91 122 ARG A O 1
ATOM 975 N N . VAL A 1 123 ? -8.936 43.717 7.235 1.00 64.00 123 VAL A N 1
ATOM 976 C CA . VAL A 1 123 ? -7.588 43.711 6.633 1.00 64.00 123 VAL A CA 1
ATOM 977 C C . VAL A 1 123 ? -7.723 43.577 5.114 1.00 64.00 123 VAL A C 1
ATOM 979 O O . VAL A 1 123 ? -8.384 42.670 4.609 1.00 64.00 123 VAL A O 1
ATOM 982 N N . ALA A 1 124 ? -7.136 44.525 4.386 1.00 67.69 124 ALA A N 1
ATOM 983 C CA . ALA A 1 124 ? -7.163 44.604 2.929 1.00 67.69 124 ALA A CA 1
ATOM 984 C C . ALA A 1 124 ? -6.275 43.524 2.272 1.00 67.69 124 ALA A C 1
ATOM 986 O O . ALA A 1 124 ? -5.166 43.282 2.751 1.00 67.69 124 ALA A O 1
ATOM 987 N N . PRO A 1 125 ? -6.694 42.907 1.150 1.00 65.31 125 PRO A N 1
ATOM 988 C CA . PRO A 1 125 ? -5.834 42.003 0.395 1.00 65.31 125 PRO A CA 1
ATOM 989 C C . PRO A 1 125 ? -4.789 42.772 -0.431 1.00 65.31 125 PRO A C 1
ATOM 991 O O . PRO A 1 125 ? -5.105 43.694 -1.188 1.00 65.31 125 PRO A O 1
ATOM 994 N N . ALA A 1 126 ? -3.530 42.362 -0.278 1.00 65.25 126 ALA A N 1
ATOM 995 C CA . ALA A 1 126 ? -2.373 42.878 -0.996 1.00 65.25 126 ALA A CA 1
ATOM 996 C C . ALA A 1 126 ? -2.409 42.550 -2.504 1.00 65.25 126 ALA A C 1
ATOM 998 O O . ALA A 1 126 ? -2.917 41.519 -2.942 1.00 65.25 126 ALA A O 1
ATOM 999 N N . ARG A 1 127 ? -1.847 43.476 -3.288 1.00 67.38 127 ARG A N 1
ATOM 1000 C CA . ARG A 1 127 ? -1.783 43.501 -4.757 1.00 67.38 127 ARG A CA 1
ATOM 1001 C C . ARG A 1 127 ? -1.038 42.297 -5.367 1.00 67.38 127 ARG A C 1
ATOM 1003 O O . ARG A 1 127 ? -0.017 41.884 -4.822 1.00 67.38 127 ARG A O 1
ATOM 1010 N N . PRO A 1 128 ? -1.427 41.836 -6.570 1.00 61.84 128 PRO A N 1
ATOM 1011 C CA . PRO A 1 128 ? -0.619 40.911 -7.359 1.00 61.84 128 PRO A CA 1
ATOM 1012 C C . PRO A 1 128 ? 0.578 41.626 -8.010 1.00 61.84 128 PRO A C 1
ATOM 1014 O O . PRO A 1 128 ? 0.425 42.611 -8.737 1.00 61.84 128 PRO A O 1
ATOM 1017 N N . 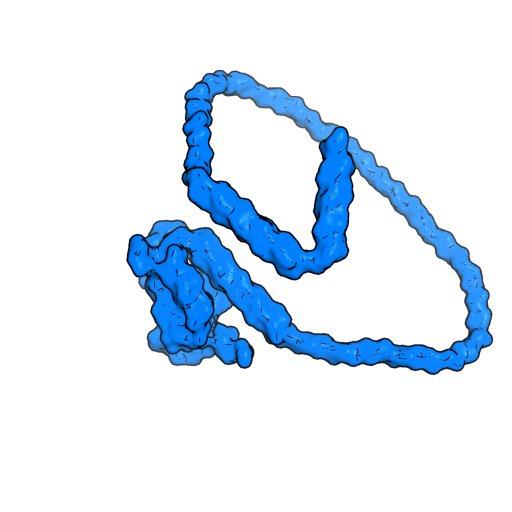VAL A 1 129 ? 1.781 41.100 -7.775 1.00 67.75 129 VAL A N 1
ATOM 1018 C CA . VAL A 1 129 ? 3.016 41.504 -8.459 1.00 67.75 129 VAL A CA 1
ATOM 1019 C C . VAL A 1 129 ? 3.026 40.883 -9.858 1.00 67.75 129 VAL A C 1
ATOM 1021 O O . VAL A 1 129 ? 3.060 39.664 -10.016 1.00 67.75 129 VAL A O 1
ATOM 1024 N N . ARG A 1 130 ? 2.995 41.730 -10.893 1.00 59.12 130 ARG A N 1
ATOM 1025 C CA . ARG A 1 130 ? 3.241 41.340 -12.289 1.00 59.12 130 ARG A CA 1
ATOM 1026 C C . ARG A 1 130 ? 4.710 40.942 -12.447 1.00 59.12 130 ARG A C 1
ATOM 1028 O O . ARG A 1 130 ? 5.577 41.807 -12.523 1.00 59.12 130 ARG A O 1
ATOM 1035 N N . VAL A 1 131 ? 4.984 39.644 -12.538 1.00 65.19 131 VAL A N 1
ATOM 1036 C CA . VAL A 1 131 ? 6.293 39.137 -12.967 1.00 65.19 131 VAL A CA 1
ATOM 1037 C C . VAL A 1 131 ? 6.351 39.168 -14.494 1.00 65.19 131 VAL A C 1
ATOM 1039 O O . VAL A 1 131 ? 5.518 38.579 -15.184 1.00 65.19 131 VAL A O 1
ATOM 1042 N N . ALA A 1 132 ? 7.328 39.909 -15.011 1.00 59.91 132 ALA A N 1
ATOM 1043 C CA . ALA A 1 132 ? 7.600 40.076 -16.428 1.00 59.91 132 ALA A CA 1
ATOM 1044 C C . ALA A 1 132 ? 7.920 38.732 -17.100 1.00 59.91 132 ALA A C 1
ATOM 1046 O O . ALA A 1 132 ? 8.872 38.039 -16.738 1.00 59.91 132 ALA A O 1
ATOM 1047 N N . GLN A 1 133 ? 7.142 38.391 -18.126 1.00 52.53 133 GLN A N 1
ATOM 1048 C CA . GLN A 1 133 ? 7.429 37.281 -19.024 1.00 52.53 133 GLN A CA 1
ATOM 1049 C C . GLN A 1 133 ? 8.630 37.649 -19.907 1.00 52.53 133 GLN A C 1
ATOM 1051 O O . GLN A 1 133 ? 8.510 38.404 -20.873 1.00 52.53 133 GLN A O 1
ATOM 1056 N N . LYS A 1 134 ? 9.809 37.113 -19.575 1.00 62.19 134 LYS A N 1
ATOM 1057 C CA . LYS A 1 134 ? 10.947 37.069 -20.499 1.00 62.19 134 LYS A CA 1
ATOM 1058 C C . LYS A 1 134 ? 10.601 36.113 -21.642 1.00 62.19 134 LYS A C 1
ATOM 1060 O O . LYS A 1 134 ? 10.427 34.915 -21.435 1.00 62.19 134 LYS A O 1
ATOM 1065 N N . LYS A 1 135 ? 10.504 36.671 -22.849 1.00 53.75 135 LYS A N 1
ATOM 1066 C CA . LYS A 1 135 ? 10.388 35.943 -24.116 1.00 53.75 135 LYS A CA 1
ATOM 1067 C C . LYS A 1 135 ? 11.608 35.033 -24.281 1.00 53.75 135 LYS A C 1
ATOM 1069 O O . LYS A 1 135 ? 12.718 35.519 -24.485 1.00 53.75 135 LYS A O 1
ATOM 1074 N N . ALA A 1 136 ? 11.399 33.726 -24.171 1.00 59.03 136 ALA A N 1
ATOM 1075 C CA . ALA A 1 136 ? 12.389 32.726 -24.544 1.00 59.03 136 ALA A CA 1
ATOM 1076 C C . ALA A 1 136 ? 12.377 32.521 -26.074 1.00 59.03 136 ALA A C 1
ATOM 1078 O O . ALA A 1 136 ? 11.314 32.620 -26.695 1.00 59.03 136 ALA A O 1
ATOM 1079 N N . PRO A 1 137 ? 13.536 32.248 -26.696 1.00 63.75 137 PRO A N 1
ATOM 1080 C CA . PRO A 1 137 ? 13.648 32.074 -28.137 1.00 63.75 137 PRO A CA 1
ATOM 1081 C C . PRO A 1 137 ? 12.898 30.828 -28.618 1.00 63.75 137 PRO A C 1
ATOM 1083 O O . PRO A 1 137 ? 13.015 29.740 -28.052 1.00 63.75 137 PRO A O 1
ATOM 1086 N N . VAL A 1 138 ? 12.153 31.022 -29.708 1.00 57.94 138 VAL A N 1
ATOM 1087 C CA . VAL A 1 138 ? 11.442 30.009 -30.492 1.00 57.94 138 VAL A CA 1
ATOM 1088 C C . VAL A 1 138 ? 12.429 28.922 -30.919 1.00 57.94 138 VAL A C 1
ATOM 1090 O O . VAL A 1 138 ? 13.174 29.067 -31.888 1.00 57.94 138 VAL A O 1
ATOM 1093 N N . ARG A 1 139 ? 12.454 27.812 -30.179 1.00 62.75 139 ARG A N 1
ATOM 1094 C CA . ARG A 1 139 ? 13.105 26.582 -3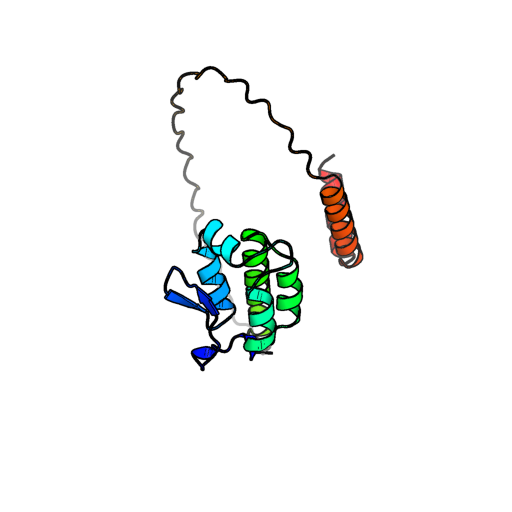0.627 1.00 62.75 139 ARG A CA 1
ATOM 1095 C C . ARG A 1 139 ? 12.161 25.892 -31.599 1.00 62.75 139 ARG A C 1
ATOM 1097 O O . ARG A 1 139 ? 11.033 25.566 -31.244 1.00 62.75 139 ARG A O 1
ATOM 1104 N N . LYS A 1 140 ? 12.647 25.723 -32.831 1.00 54.56 140 LYS A N 1
ATOM 1105 C CA . LYS A 1 140 ? 11.979 25.047 -33.947 1.00 54.56 140 LYS A CA 1
ATOM 1106 C C . LYS A 1 140 ? 11.268 23.785 -33.455 1.00 54.56 140 LYS A C 1
ATOM 1108 O O . LYS A 1 140 ? 11.900 22.885 -32.899 1.00 54.56 140 LYS A O 1
ATOM 1113 N N . ALA A 1 141 ? 9.951 23.775 -33.644 1.00 55.47 141 ALA A N 1
ATOM 1114 C CA . ALA A 1 141 ? 9.070 22.663 -33.353 1.00 55.47 141 ALA A CA 1
ATOM 1115 C C . ALA A 1 141 ? 9.538 21.439 -34.145 1.00 55.47 141 ALA A C 1
ATOM 1117 O O . ALA A 1 141 ? 9.338 21.331 -35.350 1.00 55.47 141 ALA A O 1
ATOM 1118 N N . ARG A 1 142 ? 10.214 20.525 -33.454 1.00 60.38 142 ARG A N 1
ATOM 1119 C CA . ARG A 1 142 ? 10.398 19.163 -33.929 1.00 60.38 142 ARG A CA 1
ATOM 1120 C C . ARG A 1 142 ? 9.027 18.515 -33.799 1.00 60.38 142 ARG A C 1
ATOM 1122 O O . ARG A 1 142 ? 8.544 18.382 -32.676 1.00 60.38 142 ARG A O 1
ATOM 1129 N N . GLU A 1 143 ? 8.404 18.190 -34.929 1.00 53.38 143 GLU A N 1
ATOM 1130 C CA . GLU A 1 143 ? 7.150 17.443 -35.026 1.00 53.38 143 GLU A CA 1
ATOM 1131 C C . GLU A 1 143 ? 7.272 16.138 -34.231 1.00 53.38 143 GLU A C 1
ATOM 1133 O O . GLU A 1 143 ? 7.681 15.086 -34.721 1.00 53.38 143 GLU A O 1
ATOM 1138 N N . ARG A 1 144 ? 6.951 16.212 -32.941 1.00 59.12 144 ARG A N 1
ATOM 1139 C CA . ARG A 1 144 ? 6.637 15.044 -32.143 1.00 59.12 144 ARG A CA 1
ATOM 1140 C C . ARG A 1 144 ? 5.268 14.618 -32.628 1.00 59.12 144 ARG A C 1
ATOM 1142 O O . ARG A 1 144 ? 4.270 15.191 -32.206 1.00 59.12 144 ARG A O 1
ATOM 1149 N N . LYS A 1 145 ? 5.247 13.636 -33.533 1.00 56.41 145 LYS A N 1
ATOM 1150 C CA . LYS A 1 145 ? 4.087 12.772 -33.751 1.00 56.41 145 LYS A CA 1
ATOM 1151 C C . LYS A 1 145 ? 3.570 12.391 -32.367 1.00 56.41 145 LYS A C 1
ATOM 1153 O O . LYS A 1 145 ? 4.183 11.577 -31.678 1.00 56.41 145 LYS A O 1
ATOM 1158 N N . THR A 1 146 ? 2.503 13.048 -31.925 1.00 51.72 146 THR A N 1
ATOM 1159 C CA . THR A 1 146 ? 1.722 12.621 -30.776 1.00 51.72 146 THR A CA 1
ATOM 1160 C C . THR A 1 146 ? 1.145 11.287 -31.187 1.00 51.72 146 THR A C 1
ATOM 1162 O O . THR A 1 146 ? 0.143 11.225 -31.896 1.00 51.72 146 THR A O 1
ATOM 1165 N N . VAL A 1 147 ? 1.850 10.218 -30.822 1.00 54.56 147 VAL A N 1
ATOM 1166 C CA . VAL A 1 147 ? 1.280 8.883 -30.758 1.00 54.56 147 VAL A CA 1
ATOM 1167 C C . VAL A 1 147 ? 0.131 9.041 -29.781 1.00 54.56 147 VAL A C 1
ATOM 1169 O O . VAL A 1 147 ? 0.350 9.144 -28.574 1.00 54.56 147 VAL A O 1
ATOM 1172 N N . ALA A 1 148 ? -1.073 9.224 -30.321 1.00 58.03 148 ALA A N 1
ATOM 1173 C CA . ALA A 1 148 ? -2.294 9.164 -29.555 1.00 58.03 148 ALA A CA 1
ATOM 1174 C C . ALA A 1 148 ? -2.221 7.827 -28.830 1.00 58.03 148 ALA A C 1
ATOM 1176 O O . ALA A 1 148 ? -2.314 6.776 -29.462 1.00 58.03 148 ALA A O 1
ATOM 1177 N N . SER A 1 149 ? -1.915 7.877 -27.531 1.00 57.59 149 SER A N 1
ATOM 1178 C CA . SER A 1 149 ? -2.063 6.730 -26.655 1.00 57.59 149 SER A CA 1
ATOM 1179 C C . SER A 1 149 ? -3.529 6.370 -26.764 1.00 57.59 149 SER A C 1
ATOM 1181 O O . SER A 1 149 ? -4.382 7.035 -26.179 1.00 57.59 149 SER A O 1
ATOM 1183 N N . GLN A 1 150 ? -3.820 5.393 -27.617 1.00 55.97 150 GLN A N 1
ATOM 1184 C CA . GLN A 1 150 ? -5.067 4.671 -27.578 1.00 55.97 150 GLN A CA 1
ATOM 1185 C C . GLN A 1 150 ? -5.065 4.046 -26.187 1.00 55.97 150 GLN A C 1
ATOM 1187 O O . GLN A 1 150 ? -4.416 3.025 -25.968 1.00 55.97 150 GLN A O 1
ATOM 1192 N N . GLU A 1 151 ? -5.684 4.727 -25.212 1.00 58.94 151 GLU A N 1
ATOM 1193 C CA . GLU A 1 151 ? -6.091 4.043 -23.991 1.00 58.94 151 GLU A CA 1
ATOM 1194 C C . GLU A 1 151 ? -6.850 2.807 -24.489 1.00 58.94 151 GLU A C 1
ATOM 1196 O O . GLU A 1 151 ? -7.754 2.964 -25.321 1.00 58.94 151 GLU A O 1
ATOM 1201 N N . PRO A 1 152 ? -6.442 1.592 -24.081 1.00 69.50 152 PRO A N 1
ATOM 1202 C CA . PRO A 1 152 ? -7.109 0.382 -24.523 1.00 69.50 152 PRO A CA 1
ATOM 1203 C C . PRO A 1 152 ? -8.599 0.566 -24.254 1.00 69.50 152 PRO A C 1
ATOM 1205 O O . PRO A 1 152 ? -8.989 0.987 -23.163 1.00 69.50 152 PRO A O 1
ATOM 1208 N N . HIS A 1 153 ? -9.420 0.341 -25.280 1.00 66.19 153 HIS A N 1
ATOM 1209 C CA . HIS A 1 153 ? -10.855 0.636 -25.266 1.00 66.19 153 HIS A CA 1
ATOM 1210 C C . HIS A 1 153 ? -11.557 -0.000 -24.046 1.00 66.19 153 HIS A C 1
ATOM 1212 O O . HIS A 1 153 ? -12.516 0.548 -23.496 1.00 66.19 153 HIS A O 1
ATOM 1218 N N . ASP A 1 154 ? -10.988 -1.101 -23.556 1.00 69.62 154 ASP A N 1
ATOM 1219 C CA . ASP A 1 154 ? -11.401 -1.846 -22.370 1.00 69.62 154 ASP A CA 1
ATOM 1220 C C . ASP A 1 154 ? -11.263 -1.044 -21.065 1.00 69.62 154 ASP A C 1
ATOM 1222 O O . ASP A 1 154 ? -12.106 -1.141 -20.172 1.00 69.62 154 ASP A O 1
ATOM 1226 N N . PHE A 1 155 ? -10.254 -0.176 -20.955 1.00 72.50 155 PHE A N 1
ATOM 1227 C CA . PHE A 1 155 ? -10.048 0.653 -19.768 1.00 72.50 155 PHE A CA 1
ATOM 1228 C C . PHE A 1 155 ? -11.117 1.742 -19.635 1.00 72.50 155 PHE A C 1
ATOM 1230 O O . PHE A 1 155 ? -11.552 2.066 -18.526 1.00 72.50 155 PHE A O 1
ATOM 1237 N N . ASN A 1 156 ? -11.596 2.282 -20.759 1.00 82.44 156 ASN A N 1
ATOM 1238 C CA . ASN A 1 156 ? -12.686 3.254 -20.749 1.00 82.44 156 ASN A CA 1
ATOM 1239 C C . ASN A 1 156 ? -14.027 2.586 -20.392 1.00 82.44 156 ASN A C 1
ATOM 1241 O O . ASN A 1 156 ? -14.805 3.143 -19.616 1.00 82.44 156 ASN A O 1
ATOM 1245 N N . ALA A 1 157 ? -14.269 1.363 -20.878 1.00 80.44 157 ALA A N 1
ATOM 1246 C CA . ALA A 1 157 ? -15.452 0.582 -20.513 1.00 80.44 157 ALA A CA 1
ATOM 1247 C C . ALA A 1 157 ? -15.496 0.277 -19.004 1.00 80.44 157 ALA A C 1
ATOM 1249 O O . ALA A 1 157 ? -16.516 0.520 -18.355 1.00 80.44 157 ALA A O 1
ATOM 1250 N N . TYR A 1 158 ? -14.369 -0.144 -18.423 1.00 82.19 158 TYR A N 1
ATOM 1251 C CA . TYR A 1 158 ? -14.265 -0.406 -16.985 1.00 82.19 158 TYR A CA 1
ATOM 1252 C C . TYR A 1 158 ? -14.495 0.853 -16.134 1.00 82.19 158 TYR A C 1
ATOM 1254 O O . TYR A 1 158 ? -15.242 0.820 -15.153 1.00 82.19 158 TYR A O 1
ATOM 1262 N N . LYS A 1 159 ? -13.922 2.001 -16.534 1.00 80.75 159 LYS A N 1
ATOM 1263 C CA . LYS A 1 159 ? -14.180 3.293 -15.869 1.00 80.75 159 LYS A CA 1
ATOM 1264 C C . LYS A 1 159 ? -15.676 3.623 -15.849 1.00 80.75 159 LYS A C 1
ATOM 1266 O O . LYS A 1 159 ? -16.191 4.046 -14.814 1.00 80.75 159 LYS A O 1
ATOM 1271 N N . GLN A 1 160 ? -16.378 3.420 -16.964 1.00 82.38 160 GLN A N 1
ATOM 1272 C CA . GLN A 1 160 ? -17.820 3.675 -17.055 1.00 82.38 160 GLN A CA 1
ATOM 1273 C C . GLN A 1 160 ? -18.635 2.727 -16.169 1.00 82.38 160 GLN A C 1
ATOM 1275 O O . GLN A 1 160 ? -19.560 3.168 -15.484 1.00 82.38 160 GLN A O 1
ATOM 1280 N N . GLU A 1 161 ? -18.283 1.442 -16.125 1.00 90.38 161 GLU A N 1
ATOM 1281 C CA . GLU A 1 161 ? -18.960 0.469 -15.263 1.00 90.38 161 GLU A CA 1
ATOM 1282 C C . GLU A 1 161 ? -18.790 0.813 -13.774 1.00 90.38 161 GLU A C 1
ATOM 1284 O O . GLU A 1 161 ? -19.766 0.833 -13.017 1.00 90.38 161 GLU A O 1
ATOM 1289 N N . LEU A 1 162 ? -17.572 1.180 -13.363 1.00 85.25 162 LEU A N 1
ATOM 1290 C CA . LEU A 1 162 ? -17.268 1.571 -11.987 1.00 85.25 162 LEU A CA 1
ATOM 1291 C C . LEU A 1 162 ? -18.042 2.828 -11.568 1.00 85.25 162 LEU A C 1
ATOM 1293 O O . LEU A 1 162 ? -18.631 2.863 -10.484 1.00 85.25 162 LEU A O 1
ATOM 1297 N N . ILE A 1 163 ? -18.099 3.837 -12.445 1.00 80.06 163 ILE A N 1
ATOM 1298 C CA . ILE A 1 163 ? -18.897 5.051 -12.228 1.00 80.06 163 ILE A CA 1
ATOM 1299 C C . ILE A 1 163 ? -20.378 4.692 -12.069 1.00 80.06 163 ILE A C 1
ATOM 1301 O O . ILE A 1 163 ? -21.030 5.171 -11.140 1.00 80.06 163 ILE A O 1
ATOM 1305 N N . ASN A 1 164 ? -20.913 3.815 -12.920 1.00 84.00 164 ASN A N 1
ATOM 1306 C CA . ASN A 1 164 ? -22.307 3.384 -12.833 1.00 84.00 164 ASN A CA 1
ATOM 1307 C C . ASN A 1 164 ? -22.603 2.632 -11.531 1.00 84.00 164 ASN A C 1
ATOM 1309 O O . ASN A 1 164 ? -23.653 2.848 -10.921 1.00 84.00 164 ASN A O 1
ATOM 1313 N N . ARG A 1 165 ? -21.676 1.792 -11.061 1.00 84.94 165 ARG A N 1
ATOM 1314 C CA . ARG A 1 165 ? -21.816 1.048 -9.803 1.00 84.94 165 ARG A CA 1
ATOM 1315 C C . ARG A 1 165 ? -21.804 1.980 -8.589 1.00 84.94 165 ARG A C 1
ATOM 1317 O O . ARG A 1 165 ? -22.701 1.877 -7.753 1.00 84.94 165 ARG A O 1
ATOM 1324 N N . LEU A 1 166 ? -20.875 2.939 -8.556 1.00 77.50 166 LEU A N 1
ATOM 1325 C CA . LEU A 1 166 ? -20.808 3.998 -7.540 1.00 77.50 166 LEU A CA 1
ATOM 1326 C C . LEU A 1 166 ? -22.073 4.860 -7.530 1.00 77.50 166 LEU A C 1
ATOM 1328 O O . LEU A 1 166 ? -22.624 5.155 -6.471 1.00 77.50 166 LEU A O 1
ATOM 1332 N N . LEU A 1 167 ? -22.579 5.234 -8.707 1.00 78.38 167 LEU A N 1
ATOM 1333 C CA . LEU A 1 167 ? -23.831 5.977 -8.814 1.00 78.38 167 LEU A CA 1
ATOM 1334 C C . LEU A 1 167 ? -25.024 5.138 -8.359 1.00 78.38 167 LEU A C 1
ATOM 1336 O O . LEU A 1 167 ? -25.953 5.690 -7.780 1.00 78.38 167 LEU A O 1
ATOM 1340 N N . LYS A 1 168 ? -25.038 3.821 -8.581 1.00 81.62 168 LYS A N 1
ATOM 1341 C CA . LYS A 1 168 ? -26.150 2.963 -8.152 1.00 81.62 168 LYS A CA 1
ATOM 1342 C C . LYS A 1 168 ? -26.255 2.901 -6.627 1.00 81.62 168 LYS A C 1
ATOM 1344 O O . LYS A 1 168 ? -27.372 3.013 -6.126 1.00 81.62 168 LYS A O 1
ATOM 1349 N N . SER A 1 169 ? -25.122 2.816 -5.924 1.00 75.75 169 SER A N 1
ATOM 1350 C CA . SER A 1 169 ? -25.050 2.791 -4.455 1.00 75.75 169 SER A CA 1
ATOM 1351 C C . SER A 1 169 ? -25.077 4.172 -3.789 1.00 75.75 169 SER A C 1
ATOM 1353 O O . SER A 1 169 ? -25.295 4.254 -2.585 1.00 75.75 169 SER A O 1
ATOM 1355 N N . ALA A 1 170 ? -24.856 5.259 -4.532 1.00 77.88 170 ALA A N 1
ATOM 1356 C CA . ALA A 1 170 ? -24.859 6.608 -3.974 1.00 77.88 170 ALA A CA 1
ATOM 1357 C C . ALA A 1 170 ? -26.263 7.083 -3.560 1.00 77.88 170 ALA A C 1
ATOM 1359 O O . ALA A 1 170 ? -27.258 6.844 -4.258 1.00 77.88 170 ALA A O 1
ATOM 1360 N N . GLU A 1 171 ? -26.315 7.843 -2.461 1.00 81.69 171 GLU A N 1
ATOM 1361 C CA . GLU A 1 171 ? -27.551 8.414 -1.930 1.00 81.69 171 GLU A CA 1
ATOM 1362 C C . GLU A 1 171 ? -28.308 9.282 -2.959 1.00 81.69 171 GLU A C 1
ATOM 1364 O O . GLU A 1 171 ? -27.688 9.988 -3.769 1.00 81.69 171 GLU A O 1
ATOM 1369 N N . PRO A 1 172 ? -29.656 9.318 -2.904 1.00 85.88 172 PRO A N 1
ATOM 1370 C CA . PRO A 1 172 ? -30.485 10.123 -3.810 1.00 85.88 172 PRO A CA 1
ATOM 1371 C C . PRO A 1 172 ? -30.091 11.611 -3.849 1.00 85.88 172 PRO A C 1
ATOM 1373 O O . PRO A 1 172 ? -30.172 12.259 -4.896 1.00 85.88 172 PRO A O 1
ATOM 1376 N N . SER A 1 173 ? -29.609 12.129 -2.716 1.00 79.19 173 SER A N 1
ATOM 1377 C CA . SER A 1 173 ? -29.069 13.481 -2.538 1.00 79.19 173 SER A CA 1
ATOM 1378 C C . SER A 1 173 ? -27.907 13.791 -3.497 1.00 79.19 173 SER A C 1
ATOM 1380 O O . SER A 1 173 ? -27.898 14.830 -4.169 1.00 79.19 173 SER A O 1
ATOM 1382 N N . LEU A 1 174 ? -26.959 12.858 -3.646 1.00 79.50 174 LEU A N 1
ATOM 1383 C CA . LEU A 1 174 ? -25.775 13.040 -4.486 1.00 79.50 174 LEU A CA 1
ATOM 1384 C C . LEU A 1 174 ? -26.135 13.011 -5.977 1.00 79.50 174 LEU A C 1
ATOM 1386 O O . LEU A 1 174 ? -25.663 13.848 -6.748 1.00 79.50 174 LEU A O 1
ATOM 1390 N N . LYS A 1 175 ? -27.049 12.116 -6.380 1.00 81.25 175 LYS A N 1
ATOM 1391 C CA . LYS A 1 175 ? -27.570 12.050 -7.760 1.00 81.25 175 LYS A CA 1
ATOM 1392 C C . LYS A 1 175 ? -28.205 13.372 -8.193 1.00 81.25 175 LYS A C 1
ATOM 1394 O O . LYS A 1 175 ? -28.006 13.814 -9.327 1.00 81.25 175 LYS A O 1
ATOM 1399 N N . LYS A 1 176 ? -28.951 14.016 -7.288 1.00 88.44 176 LYS A N 1
ATOM 1400 C CA . LYS A 1 176 ? -29.597 15.310 -7.544 1.00 88.44 176 LYS A CA 1
ATOM 1401 C C . LYS A 1 176 ? -28.558 16.414 -7.765 1.00 88.44 176 LYS A C 1
ATOM 1403 O O . LYS A 1 176 ? -28.645 17.117 -8.770 1.00 88.44 176 LYS A O 1
ATOM 1408 N N . ARG A 1 177 ? -27.528 16.487 -6.912 1.00 84.56 177 ARG A N 1
ATOM 1409 C CA . ARG A 1 177 ? -26.410 17.441 -7.053 1.00 84.56 177 ARG A CA 1
ATOM 1410 C C . ARG A 1 177 ? -25.618 17.251 -8.349 1.00 84.56 177 ARG A C 1
ATOM 1412 O O . ARG A 1 177 ? -25.297 18.235 -9.009 1.00 84.56 177 ARG A O 1
ATOM 1419 N N . ILE A 1 178 ? -25.345 16.007 -8.753 1.00 82.69 178 ILE A N 1
ATOM 1420 C CA . ILE A 1 178 ? -24.620 15.720 -10.005 1.00 82.69 178 ILE A CA 1
ATOM 1421 C C . ILE A 1 178 ? -25.426 16.188 -11.227 1.00 82.69 178 ILE A C 1
ATOM 1423 O O . ILE A 1 178 ? -24.871 16.841 -12.112 1.00 82.69 178 ILE A O 1
ATOM 1427 N N . ARG A 1 179 ? -26.743 15.927 -11.271 1.00 86.69 179 ARG A N 1
ATOM 1428 C CA . ARG A 1 179 ? -27.612 16.434 -12.353 1.00 86.69 179 ARG A CA 1
ATOM 1429 C C . ARG A 1 179 ? -27.670 17.957 -12.391 1.00 86.69 179 ARG A C 1
ATOM 1431 O O . ARG A 1 179 ? -27.651 18.538 -13.474 1.00 86.69 179 ARG A O 1
ATOM 1438 N N . GLU A 1 180 ? -27.757 18.597 -11.232 1.00 91.94 180 GLU A N 1
ATOM 1439 C CA . GLU A 1 180 ? -27.792 20.056 -11.135 1.00 91.94 180 GLU A CA 1
ATOM 1440 C C . GLU A 1 180 ? -26.487 20.684 -11.642 1.00 91.94 180 GLU A C 1
ATOM 1442 O O . GLU A 1 180 ? -26.513 21.634 -12.424 1.00 91.94 180 GLU A O 1
ATOM 1447 N N . PHE A 1 181 ? -25.345 20.088 -11.293 1.00 89.56 181 PHE A N 1
ATOM 1448 C CA . PHE A 1 181 ? -24.040 20.523 -11.782 1.00 89.56 181 PHE A CA 1
ATOM 1449 C C . PHE A 1 181 ? -23.901 20.375 -13.305 1.00 89.56 181 PHE A C 1
ATOM 1451 O O . PHE A 1 181 ? -23.417 21.289 -13.970 1.00 89.56 181 PHE A O 1
ATOM 1458 N N . GLN A 1 182 ? -24.363 19.260 -13.882 1.00 86.88 182 GLN A N 1
ATOM 1459 C CA . GLN A 1 182 ? -24.332 19.063 -15.337 1.00 86.88 182 GLN A CA 1
ATOM 1460 C C . GLN A 1 182 ? -25.242 20.043 -16.089 1.00 86.88 182 GLN A C 1
ATOM 1462 O O . GLN A 1 182 ? -24.887 20.476 -17.183 1.00 86.88 182 GLN A O 1
ATOM 1467 N N . ARG A 1 183 ? -26.383 20.433 -15.506 1.00 91.88 183 ARG A N 1
ATOM 1468 C CA . ARG A 1 183 ? -27.271 21.454 -16.087 1.00 91.88 183 ARG A CA 1
ATOM 1469 C C . ARG A 1 183 ? -26.649 22.848 -16.103 1.00 91.88 183 ARG A C 1
ATOM 1471 O O . ARG A 1 183 ? -26.901 23.580 -17.043 1.00 91.88 183 ARG A O 1
ATOM 1478 N N . ARG A 1 184 ? -25.829 23.197 -15.106 1.00 84.88 184 ARG A N 1
ATOM 1479 C CA . ARG A 1 184 ? -25.141 24.501 -15.027 1.00 84.88 184 ARG A CA 1
ATOM 1480 C C . ARG A 1 184 ? -23.975 24.669 -16.008 1.00 84.88 184 ARG A C 1
ATOM 1482 O O . ARG A 1 184 ? -23.474 25.777 -16.148 1.00 84.88 184 ARG A O 1
ATOM 1489 N N . LYS A 1 185 ? -23.494 23.581 -16.619 1.00 75.88 185 LYS A N 1
ATOM 1490 C CA . LYS A 1 185 ? -22.372 23.599 -17.575 1.00 75.88 185 LYS A CA 1
ATOM 1491 C C . LYS A 1 185 ? -22.796 23.734 -19.043 1.00 75.88 185 LYS A C 1
ATOM 1493 O O . LYS A 1 185 ? -21.912 23.862 -19.886 1.00 75.88 185 LYS A O 1
ATOM 1498 N N . LYS A 1 186 ? -24.094 23.648 -19.340 1.00 66.12 186 LYS A N 1
ATOM 1499 C CA . LYS A 1 186 ? -24.667 23.974 -20.653 1.00 66.12 186 LYS A CA 1
ATOM 1500 C C . LYS A 1 186 ? -25.120 25.423 -20.653 1.00 66.12 186 LYS A C 1
ATOM 1502 O O . LYS A 1 186 ? -24.977 26.048 -21.720 1.00 66.12 186 LYS A O 1
#

Sequence (186 aa):
MREFLRPVEKAEHRYHFHKQGRSAASIEELGFLLEQLSHDEVAEHTHPGGNHFAPWVRSVIGDHELAMDLERLTRKDDIVKAVQHRVFMIGALSAPQQPRIEPSVPQPVGVDKQPAPQSSARVAPARPVRVAQKKAPVRKARERKTVASQEPHDFNAYKQELINRLLKSAEPSLKKRIREFQRRKK

Radius of gyration: 27.22 Å; chains: 1; bounding box: 50×62×69 Å

pLDDT: mean 82.11, std 15.42, range [49.91, 98.31]

Secondary structure (DSSP, 8-state):
-GGGGS---SGGGSEEETTTTEEESSHHHHHHHHHHS-HHHHHTTEETTEESHHHHIIIII--HHHHHHHHT--SHHHHHHHHHHHHHHHHHHHS------------------PPPPPP---PPPPPPP-----------------------HHHHHHHHHHHHHHHHHS-HHHHHHHHHHHHHT-

Foldseek 3Di:
DCQQADFQPDPVLWAAQVPPRDTGRHLVSVLVVLVVDDFVSLLVQADCQAGPVLVSCCPPSVPNVLSVLRRNDNGSVSNSVSSVVVVVVSCVVPPPPPPPVPVPPPDCDDDDDDDDDDDDDDDDDDDDDDDDDDDDDDDPDPPPPPPPPPPPPVVVVVVVVVVVVCVVPDDPVVVVVVVVVVVVVD